Protein AF-A0A969F0A2-F1 (afdb_monomer_lite)

Foldseek 3Di:
DDDDDDDDDDDDDDDDDDDDDDDDDDDDDDDDDDDDDDDDDDDDDDDDDDDDDDDDPDPPPPPPDQDDAQFDLFDPLLVLLLVLLQVCCVPPNAFQEEEEEALQQQAVDQFVVVQVVCVVVVNNPGGYAYSYYHLAALLNVLCCQVQQDDPRNDHNYYRYRYDLLSQFPQDDRPSVVSSCPTPNVVCSVVVDYGHDRVVPPPVCHVVVVVVCPDVSVSSRHDHDPDDDDPVVVCVVVVDDDCVPVCSPPRGDNDDDRVVSVVVVVVVSVVVVVVVVD

Structure (mmCIF, N/CA/C/O backbone):
data_AF-A0A969F0A2-F1
#
_entry.id   AF-A0A969F0A2-F1
#
loop_
_atom_site.group_PDB
_atom_site.id
_atom_site.type_symbol
_atom_site.label_atom_id
_atom_site.label_alt_id
_atom_site.label_comp_id
_atom_site.label_asym_id
_atom_site.label_entity_id
_atom_site.label_seq_id
_atom_site.pdbx_PDB_ins_code
_atom_site.Cartn_x
_atom_site.Cartn_y
_atom_site.Cartn_z
_atom_site.occupancy
_atom_site.B_iso_or_equiv
_atom_site.auth_seq_id
_atom_site.auth_comp_id
_atom_site.auth_asym_id
_atom_site.auth_atom_id
_atom_site.pdbx_PDB_model_num
ATOM 1 N N . MET A 1 1 ? 24.773 -21.563 38.465 1.00 37.06 1 MET A N 1
ATOM 2 C CA . MET A 1 1 ? 25.937 -21.921 37.617 1.00 37.06 1 MET A CA 1
ATOM 3 C C . MET A 1 1 ? 25.854 -21.135 36.312 1.00 37.06 1 MET A C 1
ATOM 5 O O . MET A 1 1 ? 24.759 -21.082 35.783 1.00 37.06 1 MET A O 1
ATOM 9 N N . LYS A 1 2 ? 26.980 -20.575 35.826 1.00 38.56 2 LYS A N 1
ATOM 10 C CA . LYS A 1 2 ? 27.247 -20.068 34.450 1.00 38.56 2 LYS A CA 1
ATOM 11 C C . LYS A 1 2 ? 26.159 -19.150 33.836 1.00 38.56 2 LYS A C 1
ATOM 13 O O . LYS A 1 2 ? 25.167 -19.636 33.323 1.00 38.56 2 LYS A O 1
ATOM 18 N N . ASN A 1 3 ? 26.247 -17.820 33.926 1.00 36.25 3 ASN A N 1
ATOM 19 C CA . ASN A 1 3 ? 27.177 -16.909 33.221 1.00 36.25 3 ASN A CA 1
ATOM 20 C C . ASN A 1 3 ? 27.334 -17.165 31.712 1.00 36.25 3 ASN A C 1
ATOM 22 O O . ASN A 1 3 ? 28.161 -17.981 31.314 1.00 36.25 3 ASN A O 1
ATOM 26 N N . TRP A 1 4 ? 26.647 -16.348 30.907 1.00 30.05 4 TRP A N 1
ATOM 27 C CA . TRP A 1 4 ? 27.085 -15.855 29.594 1.00 30.05 4 TRP A CA 1
ATOM 28 C C . TRP A 1 4 ? 26.230 -14.619 29.243 1.00 30.05 4 TRP A C 1
ATOM 30 O O . TRP A 1 4 ? 25.015 -14.739 29.211 1.00 30.05 4 TRP A O 1
ATOM 40 N N . MET A 1 5 ? 26.687 -13.410 28.928 1.00 33.72 5 MET A N 1
ATOM 41 C CA . MET A 1 5 ? 27.889 -12.603 29.179 1.00 33.72 5 MET A CA 1
ATOM 42 C C . MET A 1 5 ? 27.824 -11.469 28.142 1.00 33.72 5 MET A C 1
ATOM 44 O O . MET A 1 5 ? 27.829 -11.720 26.939 1.00 33.72 5 MET A O 1
ATOM 48 N N . ASN A 1 6 ? 27.752 -10.226 28.624 1.00 39.06 6 ASN A N 1
ATOM 49 C CA . ASN A 1 6 ? 27.813 -8.999 27.825 1.00 39.06 6 ASN A CA 1
ATOM 50 C C . ASN A 1 6 ? 28.828 -9.058 26.671 1.00 39.06 6 ASN A C 1
ATOM 52 O O . ASN A 1 6 ? 29.994 -9.390 26.890 1.00 39.06 6 ASN A O 1
ATOM 56 N N . ARG A 1 7 ? 28.449 -8.520 25.505 1.00 35.25 7 ARG A N 1
ATOM 57 C CA . ARG A 1 7 ? 29.402 -7.867 24.597 1.00 35.25 7 ARG A CA 1
ATOM 58 C C . ARG A 1 7 ? 28.870 -6.510 24.139 1.00 35.25 7 ARG A C 1
ATOM 60 O O . ARG A 1 7 ? 28.095 -6.413 23.199 1.00 35.25 7 ARG A O 1
ATOM 67 N N . ARG A 1 8 ? 29.330 -5.451 24.813 1.00 38.53 8 ARG A N 1
ATOM 68 C CA . ARG A 1 8 ? 29.322 -4.087 24.269 1.00 38.53 8 ARG A CA 1
ATOM 69 C C . ARG A 1 8 ? 30.564 -3.930 23.393 1.00 38.53 8 ARG A C 1
ATOM 71 O O . ARG A 1 8 ? 31.669 -4.030 23.922 1.00 38.53 8 ARG A O 1
ATOM 78 N N . SER A 1 9 ? 30.410 -3.630 22.108 1.00 38.22 9 SER A N 1
ATOM 79 C CA . SER A 1 9 ? 31.502 -3.133 21.266 1.00 38.22 9 SER A CA 1
ATOM 80 C C . SER A 1 9 ? 31.334 -1.631 21.050 1.00 38.22 9 SER A C 1
ATOM 82 O O . SER A 1 9 ? 30.437 -1.175 20.348 1.00 38.22 9 SER A O 1
ATOM 84 N N . ARG A 1 10 ? 32.226 -0.844 21.660 1.00 38.41 10 ARG A N 1
ATOM 85 C CA . ARG A 1 10 ? 32.475 0.531 21.218 1.00 38.41 10 ARG A CA 1
ATOM 86 C C . ARG A 1 10 ? 33.230 0.467 19.892 1.00 38.41 10 ARG A C 1
ATOM 88 O O . ARG A 1 10 ? 34.312 -0.111 19.870 1.00 38.41 10 ARG A O 1
ATOM 95 N N . LEU A 1 11 ? 32.743 1.149 18.864 1.00 36.62 11 LEU A N 1
ATOM 96 C CA . LEU A 1 11 ? 33.589 1.697 17.806 1.00 36.62 11 LEU A CA 1
ATOM 97 C C . LEU A 1 11 ? 33.110 3.117 17.510 1.00 36.62 11 LEU A C 1
ATOM 99 O O . LEU A 1 11 ? 31.967 3.325 17.114 1.00 36.62 11 LEU A O 1
ATOM 103 N N . GLY A 1 12 ? 33.982 4.089 17.766 1.00 29.88 12 GLY A N 1
ATOM 104 C CA . GLY A 1 12 ? 33.841 5.432 17.217 1.00 29.88 12 GLY A CA 1
ATOM 105 C C . GLY A 1 12 ? 34.478 5.479 15.830 1.00 29.88 12 GLY A C 1
ATOM 106 O O . GLY A 1 12 ? 35.403 4.719 15.549 1.00 29.88 12 GLY A O 1
ATOM 107 N N . GLY A 1 13 ? 33.994 6.376 14.979 1.00 29.05 13 GLY A N 1
ATOM 108 C CA . GLY A 1 13 ? 34.504 6.547 13.624 1.00 29.05 13 GLY A CA 1
ATOM 109 C C . GLY A 1 13 ? 33.844 7.739 12.952 1.00 29.05 13 GLY A C 1
ATOM 110 O O . GLY A 1 13 ? 32.833 7.588 12.275 1.00 29.05 13 GLY A O 1
ATOM 111 N N . SER A 1 14 ? 34.401 8.931 13.163 1.00 33.09 14 SER A N 1
ATOM 112 C CA . SER A 1 14 ? 34.016 10.116 12.396 1.00 33.09 14 SER A CA 1
ATOM 113 C C . SER A 1 14 ? 34.443 9.934 10.941 1.00 33.09 14 SER A C 1
ATOM 115 O O . SER A 1 14 ? 35.618 9.685 10.682 1.00 33.09 14 SER A O 1
ATOM 117 N N . ILE A 1 15 ? 33.520 10.113 9.997 1.00 30.17 15 ILE A N 1
ATOM 118 C CA . ILE A 1 15 ? 33.842 10.215 8.571 1.00 30.17 15 ILE A CA 1
ATOM 119 C C . ILE A 1 15 ? 33.302 11.548 8.057 1.00 30.17 15 ILE A C 1
ATOM 121 O O . ILE A 1 15 ? 32.125 11.693 7.736 1.00 30.17 15 ILE A O 1
ATOM 125 N N . THR A 1 16 ? 34.200 12.528 7.990 1.00 28.78 16 THR A N 1
ATOM 126 C CA . THR A 1 16 ? 34.017 13.741 7.193 1.00 28.78 16 THR A CA 1
ATOM 127 C C . THR A 1 16 ? 34.463 13.425 5.772 1.00 28.78 16 THR A C 1
ATOM 129 O O . THR A 1 16 ? 35.632 13.106 5.566 1.00 28.78 16 THR A O 1
ATOM 132 N N . ILE A 1 17 ? 33.573 13.551 4.788 1.00 31.23 17 ILE A N 1
ATOM 133 C CA . ILE A 1 17 ? 33.959 13.581 3.372 1.00 31.23 17 ILE A CA 1
ATOM 134 C C . ILE A 1 17 ? 33.573 14.947 2.821 1.00 31.23 17 ILE A C 1
ATOM 136 O O . ILE A 1 17 ? 32.405 15.232 2.572 1.00 31.23 17 ILE A O 1
ATOM 140 N N . ALA A 1 18 ? 34.585 15.789 2.637 1.00 28.97 18 ALA A N 1
ATOM 141 C CA . ALA A 1 18 ? 34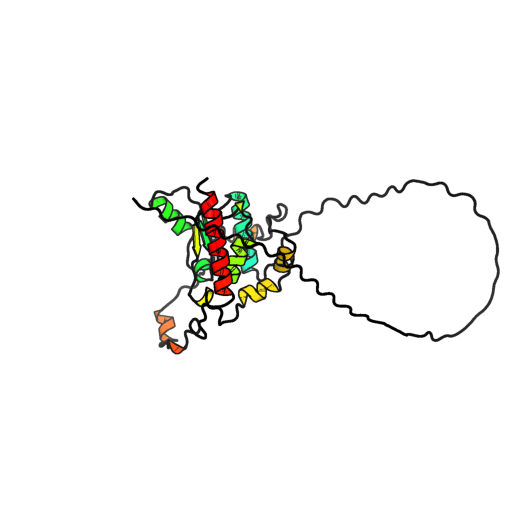.489 16.953 1.777 1.00 28.97 18 ALA A CA 1
ATOM 142 C C . ALA A 1 18 ? 34.933 16.539 0.370 1.00 28.97 18 ALA A C 1
ATOM 144 O O . ALA A 1 18 ? 36.072 16.112 0.189 1.00 28.97 18 ALA A O 1
ATOM 145 N N . LEU A 1 19 ? 34.062 16.705 -0.626 1.00 31.81 19 LEU A N 1
ATOM 146 C CA . LEU A 1 19 ? 34.476 16.816 -2.023 1.00 31.81 19 LEU A CA 1
ATOM 147 C C . LEU A 1 19 ? 34.053 18.194 -2.525 1.00 31.81 19 LEU A C 1
ATOM 149 O O . LEU A 1 19 ? 32.869 18.467 -2.706 1.00 31.81 19 LEU A O 1
ATOM 153 N N . GLY A 1 20 ? 35.035 19.064 -2.743 1.00 27.84 20 GLY A N 1
ATOM 154 C CA . GLY A 1 20 ? 34.832 20.262 -3.543 1.00 27.84 20 GLY A CA 1
ATOM 155 C C . GLY A 1 20 ? 34.898 19.901 -5.024 1.00 27.84 20 GLY A C 1
ATOM 156 O O . GLY A 1 20 ? 35.803 19.181 -5.442 1.00 27.84 20 GLY A O 1
ATOM 157 N N . MET A 1 21 ? 33.982 20.441 -5.823 1.00 31.86 21 MET A N 1
ATOM 158 C CA . MET A 1 21 ? 34.148 20.516 -7.272 1.00 31.86 21 MET A CA 1
ATOM 159 C C . MET A 1 21 ? 33.969 21.962 -7.717 1.00 31.86 21 MET A C 1
ATOM 161 O O . MET A 1 21 ? 32.884 22.532 -7.640 1.00 31.86 21 MET A O 1
ATOM 165 N N . SER A 1 22 ? 35.081 22.547 -8.153 1.00 29.62 22 SER A N 1
ATOM 166 C CA . SER A 1 22 ? 35.112 23.810 -8.877 1.00 29.62 22 SER A CA 1
ATOM 167 C C . SER A 1 22 ? 34.730 23.552 -10.330 1.00 29.62 22 SER A C 1
ATOM 169 O O . SER A 1 22 ? 35.336 22.700 -10.979 1.00 29.62 22 SER A O 1
ATOM 171 N N . LEU A 1 23 ? 33.771 24.315 -10.849 1.00 34.91 23 LEU A N 1
ATOM 172 C CA . LEU A 1 23 ? 33.574 24.499 -12.282 1.00 34.91 23 LEU A CA 1
ATOM 173 C C . LEU A 1 23 ? 33.431 25.996 -12.545 1.00 34.91 23 LEU A C 1
ATOM 175 O O . LEU A 1 23 ? 32.414 26.607 -12.221 1.00 34.91 23 LEU A O 1
ATOM 179 N N . GLY A 1 24 ? 34.480 26.587 -13.111 1.00 29.80 24 GLY A N 1
ATOM 180 C CA . GLY A 1 24 ? 34.413 27.928 -13.673 1.00 29.80 24 GLY A CA 1
ATOM 181 C C . GLY A 1 24 ? 33.748 27.896 -15.048 1.00 29.80 24 GLY A C 1
ATOM 182 O O . GLY A 1 24 ? 33.994 26.985 -15.836 1.00 29.80 24 GLY A O 1
ATOM 183 N N . ALA A 1 25 ? 32.948 28.915 -15.345 1.00 31.58 25 ALA A N 1
ATOM 184 C CA . ALA A 1 25 ? 32.437 29.180 -16.683 1.00 31.58 25 ALA A CA 1
ATOM 185 C C . ALA A 1 25 ? 32.570 30.680 -16.972 1.00 31.58 25 ALA A C 1
ATOM 187 O O . ALA A 1 25 ? 31.767 31.495 -16.520 1.00 31.58 25 ALA A O 1
ATOM 188 N N . THR A 1 26 ? 33.616 31.050 -17.707 1.00 30.56 26 THR A N 1
ATOM 189 C CA . THR A 1 26 ? 33.732 32.363 -18.343 1.00 30.56 26 THR A CA 1
ATOM 190 C C . THR A 1 26 ? 32.819 32.411 -19.565 1.00 30.56 26 THR A C 1
ATOM 192 O O . THR A 1 26 ? 32.907 31.551 -20.437 1.00 30.56 26 THR A O 1
ATOM 195 N N . ALA A 1 27 ? 31.988 33.447 -19.664 1.00 32.34 27 ALA A N 1
ATOM 196 C CA . ALA A 1 27 ? 31.265 33.787 -20.885 1.00 32.34 27 ALA A CA 1
ATOM 197 C C . ALA A 1 27 ? 31.705 35.181 -21.347 1.00 32.34 27 ALA A C 1
ATOM 199 O O . ALA A 1 27 ? 31.611 36.152 -20.598 1.00 32.34 27 ALA A O 1
ATOM 200 N N . ILE A 1 28 ? 32.218 35.260 -22.575 1.00 28.77 28 ILE A N 1
ATOM 201 C CA . ILE A 1 28 ? 32.676 36.489 -23.230 1.00 28.77 28 ILE A CA 1
ATOM 202 C C . ILE A 1 28 ? 31.810 36.709 -24.474 1.00 28.77 28 ILE A C 1
ATOM 204 O O . ILE A 1 28 ? 31.674 35.793 -25.278 1.00 28.77 28 ILE A O 1
ATOM 208 N N . GLY A 1 29 ? 31.351 37.947 -24.678 1.00 27.52 29 GLY A N 1
ATOM 209 C CA . GLY A 1 29 ? 31.237 38.525 -26.023 1.00 27.52 29 GLY A CA 1
ATOM 210 C C . GLY A 1 29 ? 29.873 38.495 -26.725 1.00 27.52 29 GLY A C 1
ATOM 211 O O . GLY A 1 29 ? 29.465 37.477 -27.268 1.00 27.52 29 GLY A O 1
ATOM 212 N N . ALA A 1 30 ? 29.271 39.683 -26.825 1.00 30.47 30 ALA A N 1
ATOM 213 C CA . ALA A 1 30 ? 28.507 40.204 -27.970 1.00 30.47 30 ALA A CA 1
ATOM 214 C C . ALA A 1 30 ? 28.328 41.719 -27.708 1.00 30.47 30 ALA A C 1
ATOM 216 O O . ALA A 1 30 ? 27.475 42.099 -26.917 1.00 30.47 30 ALA A O 1
ATOM 217 N N . GLN A 1 31 ? 29.313 42.576 -28.000 1.00 30.11 31 GLN A N 1
ATOM 218 C CA . GLN A 1 31 ? 29.567 43.236 -29.295 1.00 30.11 31 GLN A CA 1
ATOM 219 C C . GLN A 1 31 ? 28.358 43.988 -29.876 1.00 30.11 31 GLN A C 1
ATOM 221 O O . GLN A 1 31 ? 27.457 43.394 -30.463 1.00 30.11 31 GLN A O 1
ATOM 226 N N . ASP A 1 32 ? 28.415 45.314 -29.729 1.00 30.03 32 ASP A N 1
ATOM 227 C CA . ASP A 1 32 ? 27.545 46.307 -30.359 1.00 30.03 32 ASP A CA 1
ATOM 228 C C . ASP A 1 32 ? 27.725 46.388 -31.881 1.00 30.03 32 ASP A C 1
ATOM 230 O O . ASP A 1 32 ? 28.823 46.189 -32.405 1.00 30.03 32 ASP A O 1
ATOM 234 N N . VAL A 1 33 ? 26.673 46.840 -32.572 1.00 33.12 33 VAL A N 1
ATOM 235 C CA . VAL A 1 33 ? 26.766 47.419 -33.920 1.00 33.12 33 VAL A CA 1
ATOM 236 C C . VAL A 1 33 ? 25.894 48.683 -33.976 1.00 33.12 33 VAL A C 1
ATOM 238 O O . VAL A 1 33 ? 24.678 48.614 -33.813 1.00 33.12 33 VAL A O 1
ATOM 241 N N . ALA A 1 34 ? 26.521 49.846 -34.181 1.00 27.80 34 ALA A N 1
ATOM 242 C CA . ALA A 1 34 ? 25.857 51.137 -34.438 1.00 27.80 34 ALA A CA 1
ATOM 243 C C . ALA A 1 34 ? 25.320 51.190 -35.899 1.00 27.80 34 ALA A C 1
ATOM 245 O O . ALA A 1 34 ? 25.625 50.301 -36.685 1.00 27.80 34 ALA A O 1
ATOM 246 N N . ALA A 1 35 ? 24.546 52.161 -36.404 1.00 31.38 35 ALA A N 1
ATOM 247 C CA . ALA A 1 35 ? 24.464 53.614 -36.181 1.00 31.38 35 ALA A CA 1
ATOM 248 C C . ALA A 1 35 ? 23.247 54.172 -37.005 1.00 31.38 35 ALA A C 1
ATOM 250 O O . ALA A 1 35 ? 22.474 53.357 -37.506 1.00 31.38 35 ALA A O 1
ATOM 251 N N . PRO A 1 36 ? 23.123 55.477 -37.358 1.00 42.34 36 PRO A N 1
ATOM 252 C CA . PRO A 1 36 ? 23.262 56.719 -36.576 1.00 42.34 36 PRO A CA 1
ATOM 253 C C . PRO A 1 36 ? 22.087 57.733 -36.748 1.00 42.34 36 PRO A C 1
ATOM 255 O O . PRO A 1 36 ? 21.438 57.782 -37.785 1.00 42.34 36 PRO A O 1
ATOM 258 N N . GLY A 1 37 ? 21.986 58.693 -35.814 1.00 27.36 37 GLY A N 1
ATOM 259 C CA . GLY A 1 37 ? 21.831 60.126 -36.152 1.00 27.36 37 GLY A CA 1
ATOM 260 C C . GLY A 1 37 ? 20.435 60.782 -36.183 1.00 27.36 37 GLY A C 1
ATOM 261 O O . GLY A 1 37 ? 19.609 60.462 -37.027 1.00 27.36 37 GLY A O 1
ATOM 262 N N . ILE A 1 38 ? 20.247 61.812 -35.341 1.00 29.45 38 ILE A N 1
ATOM 263 C CA . ILE A 1 38 ? 19.957 63.228 -35.697 1.00 29.45 38 ILE A CA 1
ATOM 264 C C . ILE A 1 38 ? 20.061 64.091 -34.410 1.00 29.45 38 ILE A C 1
ATOM 266 O O . ILE A 1 38 ? 19.972 63.565 -33.303 1.00 29.45 38 ILE A O 1
ATOM 270 N N . VAL A 1 39 ? 20.358 65.389 -34.556 1.00 30.44 39 VAL A N 1
ATOM 271 C CA . VAL A 1 39 ? 20.767 66.342 -33.494 1.00 30.44 39 VAL A CA 1
ATOM 272 C C . VAL A 1 39 ? 19.664 67.388 -33.212 1.00 30.44 39 VAL A C 1
ATOM 274 O O . VAL A 1 39 ? 18.823 67.588 -34.083 1.00 30.44 39 VAL A O 1
ATOM 277 N N . THR A 1 40 ? 19.797 68.100 -32.071 1.00 28.16 40 THR A N 1
ATOM 278 C CA . THR A 1 40 ? 19.102 69.331 -31.575 1.00 28.16 40 THR A CA 1
ATOM 279 C C . THR A 1 40 ? 17.775 69.114 -30.791 1.00 28.16 40 THR A C 1
ATOM 281 O O . THR A 1 40 ? 17.017 68.207 -31.114 1.00 28.16 40 THR A O 1
ATOM 284 N N . ASP A 1 41 ? 17.430 69.848 -29.708 1.00 28.59 41 ASP A N 1
ATOM 285 C CA . ASP A 1 41 ? 18.217 70.798 -28.881 1.00 28.59 41 ASP A CA 1
ATOM 286 C C . ASP A 1 41 ? 17.692 71.033 -27.428 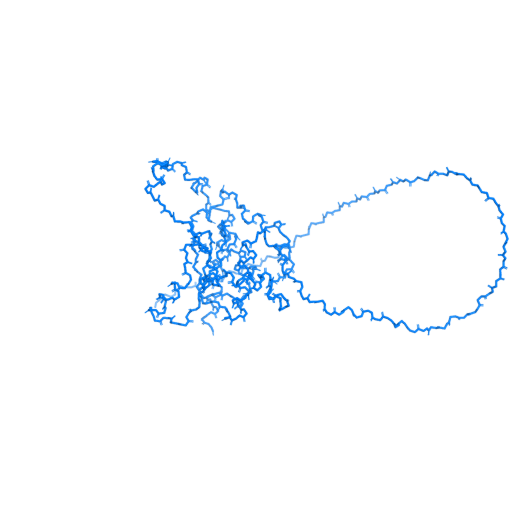1.00 28.59 41 ASP A C 1
ATOM 288 O O . ASP A 1 41 ? 16.637 70.538 -27.045 1.00 28.59 41 ASP A O 1
ATOM 292 N N . SER A 1 42 ? 18.454 71.826 -26.653 1.00 29.58 42 SER A N 1
ATOM 293 C CA . SER A 1 42 ? 18.093 72.743 -25.542 1.00 29.58 42 SER A CA 1
ATOM 294 C C . SER A 1 42 ? 16.769 72.599 -24.758 1.00 29.58 42 SER A C 1
ATOM 296 O O . SER A 1 42 ? 15.700 72.904 -25.277 1.00 29.58 42 SER A O 1
ATOM 298 N N . ALA A 1 43 ? 16.876 72.423 -23.428 1.00 31.69 43 ALA A N 1
ATOM 299 C CA . ALA A 1 43 ? 16.391 73.402 -22.426 1.00 31.69 43 ALA A CA 1
ATOM 300 C C . ALA A 1 43 ? 16.800 73.012 -20.986 1.00 31.69 43 ALA A C 1
ATOM 302 O O . ALA A 1 43 ? 16.779 71.840 -20.612 1.00 31.69 43 ALA A O 1
ATOM 303 N N . THR A 1 44 ? 17.138 74.004 -20.157 1.00 28.61 44 THR A N 1
ATOM 304 C CA . THR A 1 44 ? 17.711 73.818 -18.809 1.00 28.61 44 THR A CA 1
ATOM 305 C C . THR A 1 44 ? 16.767 74.305 -17.702 1.00 28.61 44 THR A C 1
ATOM 307 O O . THR A 1 44 ? 16.090 75.311 -17.872 1.00 28.61 44 THR A O 1
ATOM 310 N N . LEU A 1 45 ? 16.878 73.684 -16.518 1.00 27.55 45 LEU A N 1
ATOM 311 C CA . LEU A 1 45 ? 16.607 74.263 -15.186 1.00 27.55 45 LEU A CA 1
ATOM 312 C C . LEU A 1 45 ? 15.139 74.556 -14.772 1.00 27.55 45 LEU A C 1
ATOM 314 O O . LEU A 1 45 ? 14.599 75.601 -15.103 1.00 27.55 45 LEU A O 1
ATOM 318 N N . ILE A 1 46 ? 14.597 73.749 -13.844 1.00 29.70 46 ILE A N 1
ATOM 319 C CA . ILE A 1 46 ? 14.041 74.244 -12.561 1.00 29.70 46 ILE A CA 1
ATOM 320 C C . ILE A 1 46 ? 14.511 73.297 -11.439 1.00 29.70 46 ILE A C 1
ATOM 322 O O . ILE A 1 46 ? 14.701 72.099 -11.649 1.00 29.70 46 ILE A O 1
ATOM 326 N N . GLN A 1 47 ? 14.784 73.865 -10.265 1.00 30.66 47 GLN A N 1
ATOM 327 C CA . GLN A 1 47 ? 15.420 73.218 -9.115 1.00 30.66 47 GLN A CA 1
ATOM 328 C C . GLN A 1 47 ? 14.443 72.370 -8.279 1.00 30.66 47 GLN A C 1
ATOM 330 O O . GLN A 1 47 ? 13.254 72.668 -8.190 1.00 30.66 47 GLN A O 1
ATOM 335 N N . GLN A 1 48 ? 14.977 71.355 -7.591 1.00 38.22 48 GLN A N 1
ATOM 336 C CA . GLN A 1 48 ? 14.305 70.718 -6.451 1.00 38.22 48 GLN A CA 1
ATOM 337 C C . GLN A 1 48 ? 14.134 71.725 -5.301 1.00 38.22 48 GLN A C 1
ATOM 339 O O . GLN A 1 48 ? 14.964 72.625 -5.146 1.00 38.22 48 GLN A O 1
ATOM 344 N N . PRO A 1 49 ? 13.157 71.501 -4.408 1.00 38.41 49 PRO A N 1
ATOM 345 C CA . PRO A 1 49 ? 13.593 71.231 -3.037 1.00 38.41 49 PRO A CA 1
ATOM 346 C C . PRO A 1 49 ? 12.878 70.068 -2.327 1.00 38.41 49 PRO A C 1
ATOM 348 O O . PRO A 1 49 ? 11.668 69.902 -2.407 1.00 38.41 49 PRO A O 1
ATOM 351 N N . VAL A 1 50 ? 13.679 69.391 -1.498 1.00 28.86 50 VAL A N 1
ATOM 352 C CA . VAL A 1 50 ? 13.333 68.759 -0.210 1.00 28.86 50 VAL A CA 1
ATOM 353 C C . VAL A 1 50 ? 12.369 67.561 -0.217 1.00 28.86 50 VAL A C 1
ATOM 355 O O . VAL A 1 50 ? 11.151 67.651 -0.328 1.00 28.86 50 VAL A O 1
ATOM 358 N N . ASN A 1 51 ? 12.984 66.416 0.074 1.00 40.69 51 ASN A N 1
ATOM 359 C CA . ASN A 1 51 ? 12.372 65.155 0.467 1.00 40.69 51 ASN A CA 1
ATOM 360 C C . ASN A 1 51 ? 11.577 65.291 1.786 1.00 40.69 51 ASN A C 1
ATOM 362 O O . ASN A 1 51 ? 12.150 65.674 2.807 1.00 40.69 51 ASN A O 1
ATOM 366 N N . VAL A 1 52 ? 10.294 64.912 1.786 1.00 35.91 52 VAL A N 1
ATOM 367 C CA . VAL A 1 52 ? 9.497 64.707 3.009 1.00 35.91 52 VAL A CA 1
ATOM 368 C C . VAL A 1 52 ? 9.011 63.262 3.031 1.00 35.91 52 VAL A C 1
ATOM 370 O O . VAL A 1 52 ? 8.092 62.882 2.308 1.00 35.91 52 VAL A O 1
ATOM 373 N N . SER A 1 53 ? 9.646 62.451 3.872 1.00 44.25 53 SER A N 1
ATOM 374 C CA . SER A 1 53 ? 9.367 61.024 4.014 1.00 44.25 53 SER A CA 1
ATOM 375 C C . SER A 1 53 ? 7.923 60.768 4.462 1.00 44.25 53 SER A C 1
ATOM 377 O O . SER A 1 53 ? 7.562 61.089 5.594 1.00 44.25 53 SER A O 1
ATOM 379 N N . GLN A 1 54 ? 7.116 60.115 3.623 1.00 36.22 54 GLN A N 1
ATOM 380 C CA . GLN A 1 54 ? 5.857 59.490 4.045 1.00 36.22 54 GLN A CA 1
ATOM 381 C C . GLN A 1 54 ? 6.019 57.961 4.089 1.00 36.22 54 GLN A C 1
ATOM 383 O O . GLN A 1 54 ? 6.638 57.385 3.191 1.00 36.22 54 GLN A O 1
ATOM 388 N N . PRO A 1 55 ? 5.520 57.281 5.139 1.00 38.09 55 PRO A N 1
ATOM 389 C CA . PRO A 1 55 ? 5.813 55.871 5.368 1.00 38.09 55 PRO A CA 1
ATOM 390 C C . PRO A 1 55 ? 5.091 54.962 4.369 1.00 38.09 55 PRO A C 1
ATOM 392 O O . PRO A 1 55 ? 3.905 55.138 4.089 1.00 38.09 55 PRO A O 1
ATOM 395 N N . GLN A 1 56 ? 5.793 53.926 3.904 1.00 41.00 56 GLN A N 1
ATOM 396 C CA . GLN A 1 56 ? 5.244 52.867 3.054 1.00 41.00 56 GLN A CA 1
ATOM 397 C C . GLN A 1 56 ? 4.016 52.211 3.710 1.00 41.00 56 GLN A C 1
ATOM 399 O O . GLN A 1 56 ? 4.137 51.371 4.602 1.00 41.00 56 GLN A O 1
ATOM 404 N N . ARG A 1 57 ? 2.817 52.562 3.232 1.00 48.31 57 ARG A N 1
ATOM 405 C CA . ARG A 1 57 ? 1.552 51.897 3.573 1.00 48.31 57 ARG A CA 1
ATOM 406 C C . ARG A 1 57 ? 0.910 51.270 2.340 1.00 48.31 57 ARG A C 1
ATOM 408 O O . ARG A 1 57 ? -0.081 51.757 1.815 1.00 48.31 57 ARG A O 1
ATOM 415 N N . ALA A 1 58 ? 1.458 50.127 1.952 1.00 41.91 58 ALA A N 1
ATOM 416 C CA . ALA A 1 58 ? 0.725 49.081 1.248 1.00 41.91 58 ALA A CA 1
ATOM 417 C C . ALA A 1 58 ? 1.342 47.728 1.623 1.00 41.91 58 ALA A C 1
ATOM 419 O O . ALA A 1 58 ? 2.028 47.089 0.828 1.00 41.91 58 ALA A O 1
ATOM 420 N N . SER A 1 59 ? 1.126 47.304 2.873 1.00 44.47 59 SER A N 1
ATOM 421 C CA . SER A 1 59 ? 1.342 45.904 3.232 1.00 44.47 59 SER A CA 1
ATOM 422 C C . SER A 1 59 ? 0.313 45.079 2.467 1.00 44.47 59 SER A C 1
ATOM 424 O O . SER A 1 59 ? -0.851 45.004 2.866 1.00 44.47 59 SER A O 1
ATOM 426 N N . LEU A 1 60 ? 0.733 44.482 1.351 1.00 46.94 60 LEU A N 1
ATOM 427 C CA . LEU A 1 60 ? 0.002 43.388 0.728 1.00 46.94 60 LEU A CA 1
ATOM 428 C C . LEU A 1 60 ? 0.147 42.168 1.640 1.00 46.94 60 LEU A C 1
ATOM 430 O O . LEU A 1 60 ? 0.950 41.268 1.395 1.00 46.94 60 LEU A O 1
ATOM 434 N N . LEU A 1 61 ? -0.644 42.165 2.716 1.00 41.78 61 LEU A N 1
ATOM 435 C CA . LEU A 1 61 ? -0.979 40.972 3.478 1.00 41.78 61 LEU A CA 1
ATOM 436 C C . LEU A 1 61 ? -1.614 39.985 2.502 1.00 41.78 61 LEU A C 1
ATOM 438 O O . LEU A 1 61 ? -2.819 40.017 2.259 1.00 41.78 61 LEU A O 1
ATOM 442 N N . LYS A 1 62 ? -0.774 39.130 1.913 1.00 44.88 62 LYS A N 1
ATOM 443 C CA . LYS A 1 62 ? -1.204 37.990 1.114 1.00 44.88 62 LYS A CA 1
ATOM 444 C C . LYS A 1 62 ? -2.075 37.139 2.029 1.00 44.88 62 LYS A C 1
ATOM 446 O O . LYS A 1 62 ? -1.551 36.474 2.923 1.00 44.88 62 LYS A O 1
ATOM 451 N N . SER A 1 63 ? -3.394 37.224 1.845 1.00 44.38 63 SER A N 1
ATOM 452 C CA . SER A 1 63 ? -4.367 36.423 2.586 1.00 44.38 63 SER A CA 1
ATOM 453 C C . SER A 1 63 ? -3.898 34.969 2.567 1.00 44.38 63 SER A C 1
ATOM 455 O O . SER A 1 63 ? -3.467 34.529 1.489 1.00 44.38 63 SER A O 1
ATOM 457 N N . PRO A 1 64 ? -3.935 34.240 3.704 1.00 50.53 64 PRO A N 1
ATOM 458 C CA . PRO A 1 64 ? -3.471 32.861 3.755 1.00 50.53 64 PRO A CA 1
ATOM 459 C C . PRO A 1 64 ? -4.104 32.091 2.604 1.00 50.53 64 PRO A C 1
ATOM 461 O O . PRO A 1 64 ? -5.325 31.948 2.549 1.00 50.53 64 PRO A O 1
ATOM 464 N N . GLN A 1 65 ? -3.283 31.690 1.631 1.00 49.19 65 GLN A N 1
ATOM 465 C CA . GLN A 1 65 ? -3.788 30.879 0.535 1.00 49.19 65 GLN A CA 1
ATOM 466 C C . GLN A 1 65 ? -4.275 29.569 1.158 1.00 49.19 65 GLN A C 1
ATOM 468 O O . GLN A 1 65 ? -3.593 29.060 2.061 1.00 49.19 65 GLN A O 1
ATOM 473 N N . PRO A 1 66 ? -5.440 29.042 0.744 1.00 56.91 66 PRO A N 1
ATOM 474 C CA . PRO A 1 66 ? -5.847 27.719 1.184 1.00 56.91 66 PRO A CA 1
ATOM 475 C C . PRO A 1 66 ? -4.708 26.735 0.872 1.00 56.91 66 PRO A C 1
ATOM 477 O O . PRO A 1 66 ? -4.008 26.916 -0.128 1.00 56.91 66 PRO A O 1
ATOM 480 N N . PRO A 1 67 ? -4.456 25.741 1.740 1.00 64.31 67 PRO A N 1
ATOM 481 C CA . PRO A 1 67 ? -3.370 24.803 1.515 1.00 64.31 67 PRO A CA 1
ATOM 482 C C . PRO A 1 67 ? -3.579 24.096 0.172 1.00 64.31 67 PRO A C 1
ATOM 484 O O . PRO A 1 67 ? -4.622 23.484 -0.052 1.00 64.31 67 PRO A O 1
ATOM 487 N N . GLU A 1 68 ? -2.589 24.222 -0.711 1.00 70.12 68 GLU A N 1
ATOM 488 C CA . GLU A 1 68 ? -2.594 23.589 -2.030 1.00 70.12 68 GLU A CA 1
ATOM 489 C C . GLU A 1 68 ? -2.733 22.062 -1.892 1.00 70.12 68 GLU A C 1
ATOM 491 O O . GLU A 1 68 ? -2.120 21.477 -0.986 1.00 70.12 68 GLU A O 1
ATOM 496 N N . PRO A 1 69 ? -3.497 21.396 -2.778 1.00 79.69 69 PRO A N 1
ATOM 497 C CA . PRO A 1 69 ? -3.593 19.943 -2.793 1.00 79.69 69 PRO A CA 1
ATOM 498 C C . PRO A 1 69 ? -2.217 19.292 -2.975 1.00 79.69 69 PRO A C 1
ATOM 500 O O . PRO A 1 69 ? -1.313 19.844 -3.610 1.00 79.69 69 PRO A O 1
ATOM 503 N N . PHE A 1 70 ? -2.045 18.089 -2.422 1.00 87.81 70 PHE A N 1
ATOM 504 C CA . PHE A 1 70 ? -0.787 17.367 -2.585 1.00 87.81 70 PHE A CA 1
ATOM 505 C C . PHE A 1 70 ? -0.600 16.966 -4.065 1.00 87.81 70 PHE A C 1
ATOM 507 O O . PHE A 1 70 ? -1.525 16.385 -4.637 1.00 87.81 70 PHE A O 1
ATOM 514 N N . PRO A 1 71 ? 0.551 17.255 -4.709 1.00 92.38 71 PRO A N 1
ATOM 515 C CA . PRO A 1 71 ? 0.736 16.943 -6.125 1.00 92.38 71 PRO A CA 1
ATOM 516 C C . PRO A 1 71 ? 0.690 15.435 -6.403 1.00 92.38 71 PRO A C 1
ATOM 518 O O . PRO A 1 71 ? 1.131 14.640 -5.572 1.00 92.38 71 PRO A O 1
ATOM 521 N N . SER A 1 72 ? 0.214 15.056 -7.595 1.00 93.69 72 SER A N 1
ATOM 522 C CA . SER A 1 72 ? 0.066 13.651 -8.011 1.00 93.69 72 SER A CA 1
ATOM 523 C C . SER A 1 72 ? 1.339 12.831 -7.789 1.00 93.69 72 SER A C 1
ATOM 525 O O . SER A 1 72 ? 2.450 13.277 -8.107 1.00 93.69 72 SER A O 1
ATOM 527 N N . LEU A 1 73 ? 1.159 11.609 -7.285 1.00 93.81 73 LEU A N 1
ATOM 528 C CA . LEU A 1 73 ? 2.225 10.633 -7.089 1.00 93.81 73 LEU A CA 1
ATOM 529 C C . LEU A 1 73 ? 2.484 9.756 -8.313 1.00 93.81 73 LEU A C 1
ATOM 531 O O . LEU A 1 73 ? 3.515 9.102 -8.323 1.00 93.81 73 LEU A O 1
ATOM 535 N N . SER A 1 74 ? 1.602 9.714 -9.320 1.00 94.50 74 SER A N 1
ATOM 536 C CA . SER A 1 74 ? 1.909 9.281 -10.704 1.00 94.50 74 SER A CA 1
ATOM 537 C C . SER A 1 74 ? 0.646 9.033 -11.527 1.00 94.50 74 SER A C 1
ATOM 539 O O . SER A 1 74 ? 0.671 9.258 -12.737 1.00 94.50 74 SER A O 1
ATOM 541 N N . THR A 1 75 ? -0.394 8.448 -10.928 1.00 91.38 75 THR A N 1
ATOM 542 C CA . THR A 1 75 ? -1.600 8.009 -11.647 1.00 91.38 75 THR A CA 1
ATOM 543 C C . THR A 1 75 ? -2.850 8.293 -10.819 1.00 91.38 75 THR A C 1
ATOM 545 O O . THR A 1 75 ? -2.781 8.183 -9.591 1.00 91.38 75 THR A O 1
ATOM 548 N N . PRO A 1 76 ? -4.014 8.521 -11.461 1.00 91.19 76 PRO A N 1
ATOM 549 C CA . PRO A 1 76 ? -5.274 8.741 -10.752 1.00 91.19 76 PRO A CA 1
ATOM 550 C C . PRO A 1 76 ? -5.634 7.627 -9.761 1.00 91.19 76 PRO A C 1
ATOM 552 O O . PRO A 1 76 ? -6.253 7.898 -8.741 1.00 91.19 76 PRO A O 1
ATOM 555 N N . GLN A 1 77 ? -5.219 6.378 -10.011 1.00 92.88 77 GLN A N 1
ATOM 556 C CA . GLN A 1 77 ? -5.453 5.260 -9.090 1.00 92.88 77 GLN A CA 1
ATOM 557 C C . GLN A 1 77 ? -4.681 5.421 -7.773 1.00 92.88 77 GLN A C 1
ATOM 559 O O . GLN A 1 77 ? -5.239 5.158 -6.708 1.00 92.88 77 GLN A O 1
ATOM 564 N N . ILE A 1 78 ? -3.417 5.854 -7.839 1.00 94.44 78 ILE A N 1
ATOM 565 C CA . ILE A 1 78 ? -2.578 6.096 -6.655 1.00 94.44 78 ILE A CA 1
ATOM 566 C C . ILE A 1 78 ? -3.102 7.311 -5.889 1.00 94.44 78 ILE A C 1
ATOM 568 O O . ILE A 1 78 ? -3.236 7.252 -4.669 1.00 94.44 78 ILE A O 1
ATOM 572 N N . ASP A 1 79 ? -3.448 8.379 -6.607 1.00 92.69 79 ASP A N 1
ATOM 573 C CA . ASP A 1 79 ? -3.947 9.617 -6.007 1.00 92.69 79 ASP A CA 1
ATOM 574 C C . ASP A 1 79 ? -5.313 9.385 -5.324 1.00 92.69 79 ASP A C 1
ATOM 576 O O . ASP A 1 79 ? -5.491 9.761 -4.165 1.00 92.69 79 ASP A O 1
ATOM 580 N N . ARG A 1 80 ? -6.227 8.636 -5.972 1.00 91.19 80 ARG A N 1
ATOM 581 C CA . ARG A 1 80 ? -7.504 8.161 -5.397 1.00 91.19 80 ARG A CA 1
ATOM 582 C C . ARG A 1 80 ? -7.297 7.388 -4.098 1.00 91.19 80 ARG A C 1
ATOM 584 O O . ARG A 1 80 ? -8.020 7.617 -3.135 1.00 91.19 80 ARG A O 1
ATOM 591 N N . GLN A 1 81 ? -6.337 6.466 -4.071 1.00 94.31 81 GLN A N 1
ATOM 592 C CA . GLN A 1 81 ? -6.050 5.644 -2.893 1.00 94.31 81 GLN A CA 1
ATOM 593 C C . GLN A 1 81 ? -5.456 6.456 -1.741 1.00 94.31 81 GLN A C 1
ATOM 595 O O . GLN A 1 81 ? -5.897 6.317 -0.601 1.00 94.31 81 GLN A O 1
ATOM 60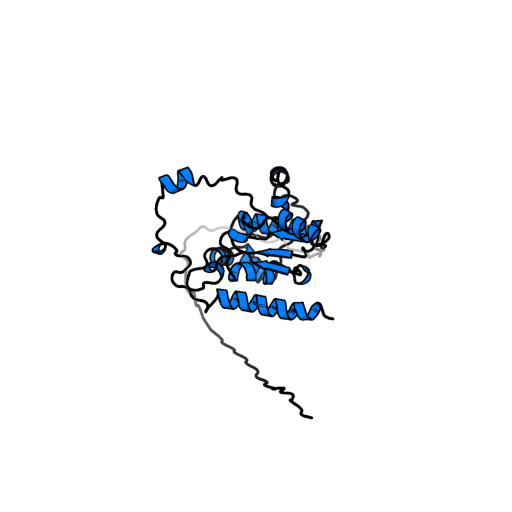0 N N . LEU A 1 82 ? -4.510 7.352 -2.039 1.00 94.12 82 LEU A N 1
ATOM 601 C CA . LEU A 1 82 ? -3.963 8.275 -1.049 1.00 94.12 82 LEU A CA 1
ATOM 602 C C . LEU A 1 82 ? -5.066 9.150 -0.444 1.00 94.12 82 LEU A C 1
ATOM 604 O O . LEU A 1 82 ? -5.103 9.333 0.770 1.00 94.12 82 LEU A O 1
ATOM 608 N N . GLU A 1 83 ? -5.983 9.670 -1.258 1.00 90.25 83 GLU A N 1
ATOM 609 C CA . GLU A 1 83 ? -7.070 10.493 -0.743 1.00 90.25 83 GLU A CA 1
ATOM 610 C C . GLU A 1 83 ? -8.102 9.699 0.060 1.00 90.25 83 GLU A C 1
ATOM 612 O O . GLU A 1 83 ? -8.498 10.163 1.128 1.00 90.25 83 GLU A O 1
ATOM 617 N N . LEU A 1 84 ? -8.515 8.511 -0.396 1.00 92.44 84 LEU A N 1
ATOM 618 C CA . LEU A 1 84 ? -9.391 7.631 0.388 1.00 92.44 84 LEU A CA 1
ATOM 619 C C . LEU A 1 84 ? -8.778 7.358 1.768 1.00 92.44 84 LEU A C 1
ATOM 621 O O . LEU A 1 84 ? -9.469 7.481 2.777 1.00 92.44 84 LEU A O 1
ATOM 625 N N . TYR A 1 85 ? -7.467 7.102 1.827 1.00 95.12 85 TYR A N 1
ATOM 626 C CA . TYR A 1 85 ? -6.751 6.926 3.087 1.00 95.12 85 TYR A CA 1
ATOM 627 C C . TYR A 1 85 ? -6.719 8.207 3.941 1.00 95.12 85 TYR A C 1
ATOM 629 O O . TYR A 1 85 ? -6.981 8.157 5.140 1.00 95.12 85 TYR A O 1
ATOM 637 N N . LEU A 1 86 ? -6.460 9.378 3.348 1.00 92.25 86 LEU A N 1
ATOM 638 C CA . LEU A 1 86 ? -6.470 10.660 4.067 1.00 92.25 86 LEU A CA 1
ATOM 639 C C . LEU A 1 86 ? -7.868 11.037 4.595 1.00 92.25 86 LEU A C 1
ATOM 641 O O . LEU A 1 86 ? -7.974 11.572 5.699 1.00 92.25 86 LEU A O 1
ATOM 645 N N . ARG A 1 87 ? -8.936 10.734 3.844 1.00 90.44 87 ARG A N 1
ATOM 646 C CA . ARG A 1 87 ? -10.335 10.884 4.281 1.00 90.44 87 ARG A CA 1
ATOM 647 C C . ARG A 1 87 ? -10.662 9.920 5.418 1.00 90.44 87 ARG A C 1
ATOM 649 O O . ARG A 1 87 ? -11.205 10.355 6.431 1.00 90.44 87 ARG A O 1
ATOM 656 N N . TYR A 1 88 ? -10.259 8.656 5.296 1.00 92.88 88 TYR A N 1
ATOM 657 C CA . TYR A 1 88 ? -10.407 7.655 6.351 1.00 92.88 88 TYR A CA 1
ATOM 658 C C . TYR A 1 88 ? -9.715 8.097 7.645 1.00 92.88 88 TYR A C 1
ATOM 660 O O . TYR A 1 88 ? -10.338 8.118 8.700 1.00 92.88 88 TYR A O 1
ATOM 668 N N . LEU A 1 89 ? -8.464 8.562 7.568 1.00 92.12 89 LEU A N 1
ATOM 669 C CA . LEU A 1 89 ? -7.733 9.095 8.721 1.00 92.12 89 LEU A CA 1
ATOM 670 C C . LEU A 1 89 ? -8.434 10.291 9.386 1.00 92.12 89 LEU A C 1
ATOM 672 O O . LEU A 1 89 ? -8.346 10.436 10.604 1.00 92.12 89 LEU A O 1
ATOM 676 N N . ALA A 1 90 ? -9.114 11.140 8.612 1.00 90.31 90 ALA A N 1
ATOM 677 C CA . ALA A 1 90 ? -9.847 12.294 9.131 1.00 90.31 90 ALA A CA 1
ATOM 678 C C . ALA A 1 90 ? -11.193 11.923 9.787 1.00 90.31 90 ALA A C 1
ATOM 680 O O . ALA A 1 90 ? -11.627 12.618 10.703 1.00 90.31 90 ALA A O 1
ATOM 681 N N . GLN A 1 91 ? -11.849 10.852 9.327 1.00 89.31 91 GLN A N 1
ATOM 682 C CA . GLN A 1 91 ? -13.164 10.407 9.813 1.00 89.31 91 GLN A CA 1
ATOM 683 C C . GLN A 1 91 ? -13.056 9.360 10.932 1.00 89.31 91 GLN A C 1
ATOM 685 O O . GLN A 1 91 ? -13.718 9.465 11.961 1.00 89.31 91 GLN A O 1
ATOM 690 N N . GLU A 1 92 ? -12.197 8.362 10.740 1.00 91.50 92 GLU A N 1
ATOM 691 C CA . GLU A 1 92 ? -12.090 7.158 11.567 1.00 91.50 92 GLU A CA 1
ATOM 692 C C . GLU A 1 92 ? -10.814 7.116 12.423 1.00 91.50 92 GLU A C 1
ATOM 694 O O . GLU A 1 92 ? -10.733 6.327 13.372 1.00 91.50 92 GLU A O 1
ATOM 699 N N . GLY A 1 93 ? -9.819 7.954 12.119 1.00 91.56 93 GLY A N 1
ATOM 700 C CA . GLY A 1 93 ? -8.470 7.846 12.674 1.00 91.56 93 GLY A CA 1
ATOM 701 C C . GLY A 1 93 ? -7.648 6.745 11.995 1.00 91.56 93 GLY A C 1
ATOM 702 O O . GLY A 1 93 ? -7.978 6.280 10.904 1.00 91.56 93 GLY A O 1
ATOM 703 N N . ARG A 1 94 ? -6.539 6.325 12.621 1.00 93.62 94 ARG A N 1
ATOM 704 C CA . ARG A 1 94 ? -5.698 5.246 12.070 1.00 93.62 94 ARG A CA 1
ATOM 705 C C . ARG A 1 94 ? -6.456 3.907 12.028 1.00 93.62 94 ARG A C 1
ATOM 707 O O . ARG A 1 94 ? -7.155 3.596 12.995 1.00 93.62 94 ARG A O 1
ATOM 714 N N . PRO A 1 95 ? -6.281 3.087 10.978 1.00 96.50 95 PRO A N 1
ATOM 715 C CA . PRO A 1 95 ? -6.726 1.699 11.010 1.00 96.50 95 PRO A CA 1
ATOM 716 C C . PRO A 1 95 ? -5.863 0.875 11.981 1.00 96.50 95 PRO A C 1
ATOM 718 O O . PRO A 1 95 ? -4.671 1.137 12.155 1.00 96.50 95 PRO A O 1
ATOM 721 N N . ASP A 1 96 ? -6.442 -0.160 12.592 1.00 96.44 96 ASP A N 1
ATOM 722 C CA . ASP A 1 96 ? -5.673 -1.186 13.306 1.00 96.44 96 ASP A CA 1
ATOM 723 C C . ASP A 1 96 ? -4.944 -2.102 12.314 1.00 96.44 96 ASP A C 1
ATOM 725 O O . ASP A 1 96 ? -3.803 -2.496 12.563 1.00 96.44 96 ASP A O 1
ATOM 729 N N . VAL A 1 97 ? -5.600 -2.424 11.193 1.00 97.38 97 VAL A N 1
ATOM 730 C CA . VAL A 1 97 ? -5.088 -3.294 10.129 1.00 97.38 97 VAL A CA 1
ATOM 731 C C . VAL A 1 97 ? -5.038 -2.524 8.813 1.00 97.38 97 VAL A C 1
ATOM 733 O O . VAL A 1 97 ? -6.073 -2.105 8.294 1.00 97.38 97 VAL A O 1
ATOM 736 N N . LEU A 1 98 ? -3.842 -2.377 8.244 1.00 98.06 98 LEU A N 1
ATOM 737 C CA . LEU A 1 98 ? -3.656 -1.811 6.909 1.00 98.06 98 LEU A CA 1
ATOM 738 C C . LEU A 1 98 ? -3.305 -2.926 5.924 1.00 98.06 98 LEU A C 1
ATOM 740 O O . LEU A 1 98 ? -2.294 -3.610 6.091 1.00 98.06 98 LEU A O 1
ATOM 744 N N . ILE A 1 99 ? -4.122 -3.102 4.891 1.00 98.62 99 ILE A N 1
ATOM 745 C CA . ILE A 1 99 ? -3.796 -3.981 3.767 1.00 98.62 99 ILE A CA 1
ATOM 746 C C . ILE A 1 99 ? -2.968 -3.173 2.760 1.00 98.62 99 ILE A C 1
ATOM 748 O O . ILE A 1 99 ? -3.343 -2.056 2.406 1.00 98.62 99 ILE A O 1
ATOM 752 N N . VAL A 1 100 ? -1.848 -3.729 2.302 1.00 98.44 100 VAL A N 1
ATOM 753 C CA . VAL A 1 100 ? -0.930 -3.117 1.322 1.00 98.44 100 VAL A CA 1
ATOM 754 C C . VAL A 1 100 ? -0.482 -4.152 0.290 1.00 98.44 100 VAL A C 1
ATOM 756 O O . VAL A 1 100 ? -0.543 -5.355 0.545 1.00 98.44 100 VAL A O 1
ATOM 759 N N . GLY A 1 101 ? -0.009 -3.698 -0.870 1.00 98.00 101 GLY A N 1
ATOM 760 C CA . GLY A 1 101 ? 0.474 -4.563 -1.952 1.00 98.00 101 GLY A CA 1
ATOM 761 C C . GLY A 1 101 ? -0.125 -4.207 -3.310 1.00 98.00 101 GLY A C 1
ATOM 762 O O . GLY A 1 101 ? -0.718 -3.139 -3.479 1.00 98.00 101 GLY A O 1
ATOM 763 N N . SER A 1 102 ? 0.075 -5.094 -4.286 1.00 97.56 102 SER A N 1
ATOM 764 C CA . SER A 1 102 ? -0.273 -4.888 -5.695 1.00 97.56 102 SER A CA 1
ATOM 765 C C . SER A 1 102 ? -1.788 -4.933 -5.982 1.00 97.56 102 SER A C 1
ATOM 767 O O . SER A 1 102 ? -2.620 -4.773 -5.088 1.00 97.56 102 SER A O 1
ATOM 769 N N . SER A 1 103 ? -2.188 -5.206 -7.232 1.00 96.06 103 SER A N 1
ATOM 770 C CA . SER A 1 103 ? -3.595 -5.481 -7.573 1.00 96.06 103 SER A CA 1
ATOM 771 C C . SER A 1 103 ? -4.182 -6.631 -6.742 1.00 96.06 103 SER A C 1
ATOM 773 O O . SER A 1 103 ? -5.373 -6.625 -6.442 1.00 96.06 103 SER A O 1
ATOM 775 N N . ARG A 1 104 ? -3.337 -7.574 -6.294 1.00 95.25 104 ARG A N 1
ATOM 776 C CA . ARG A 1 104 ? -3.707 -8.661 -5.371 1.00 95.25 104 ARG A CA 1
ATOM 777 C C . ARG A 1 104 ? -4.235 -8.141 -4.030 1.00 95.25 104 ARG A C 1
ATOM 779 O O . ARG A 1 104 ? -5.216 -8.684 -3.537 1.00 95.25 104 ARG A O 1
ATOM 786 N N . ALA A 1 105 ? -3.654 -7.071 -3.486 1.00 98.06 105 ALA A N 1
ATOM 787 C CA . ALA A 1 105 ? -4.202 -6.362 -2.333 1.00 98.06 105 ALA A CA 1
ATOM 788 C C . ALA A 1 105 ? -5.434 -5.544 -2.735 1.00 98.06 105 ALA A C 1
ATOM 790 O O . ALA A 1 105 ? -6.528 -5.775 -2.226 1.00 98.06 105 ALA A O 1
ATOM 791 N N . LEU A 1 106 ? -5.253 -4.629 -3.693 1.00 97.56 106 LEU A N 1
ATOM 792 C CA . LEU A 1 106 ? -6.225 -3.601 -4.076 1.00 97.56 106 LEU A CA 1
ATOM 793 C C . LEU A 1 106 ? -7.589 -4.162 -4.515 1.00 97.56 106 LEU A C 1
ATOM 795 O O . LEU A 1 106 ? -8.605 -3.513 -4.300 1.00 97.56 106 LEU A O 1
ATOM 799 N N . GLN A 1 107 ? -7.614 -5.337 -5.144 1.00 95.56 107 GLN A N 1
ATOM 800 C CA . GLN A 1 107 ? -8.822 -5.961 -5.705 1.00 95.56 107 GLN A CA 1
ATOM 801 C C . GLN A 1 107 ? -9.159 -7.296 -5.022 1.00 95.56 107 GLN A C 1
ATOM 803 O O . GLN A 1 107 ? -10.315 -7.707 -5.008 1.00 95.56 107 GLN A O 1
ATOM 808 N N . GLY A 1 108 ? -8.153 -7.992 -4.477 1.00 94.00 108 GLY A N 1
ATOM 809 C CA . GLY A 1 108 ? -8.289 -9.359 -3.965 1.00 94.00 108 GLY A CA 1
ATOM 810 C C . GLY A 1 108 ? -8.524 -9.488 -2.459 1.00 94.00 108 GLY A C 1
ATOM 811 O O . GLY A 1 108 ? -8.840 -10.587 -2.007 1.00 94.00 108 GLY A O 1
ATOM 812 N N . VAL A 1 109 ? -8.386 -8.411 -1.673 1.00 96.81 109 VAL A N 1
ATOM 813 C CA . VAL A 1 109 ? -8.587 -8.448 -0.212 1.00 96.81 109 VAL A CA 1
ATOM 814 C C . VAL A 1 109 ? -9.667 -7.455 0.213 1.00 96.81 109 VAL A C 1
ATOM 816 O O . VAL A 1 109 ? -9.432 -6.253 0.322 1.00 96.81 109 VAL A O 1
ATOM 819 N N . ASP A 1 110 ? -10.860 -7.981 0.478 1.00 97.12 110 ASP A N 1
ATOM 820 C CA . ASP A 1 110 ? -12.027 -7.217 0.923 1.00 97.12 110 ASP A CA 1
ATOM 821 C C . ASP A 1 110 ? -11.870 -6.770 2.400 1.00 97.12 110 ASP A C 1
ATOM 823 O O . ASP A 1 110 ? -11.847 -7.622 3.300 1.00 97.12 110 ASP A O 1
ATOM 827 N N . PRO A 1 111 ? -11.749 -5.453 2.683 1.00 97.31 111 PRO A N 1
ATOM 828 C CA . PRO A 1 111 ? -11.550 -4.945 4.039 1.00 97.31 111 PRO A CA 1
ATOM 829 C C . PRO A 1 111 ? -12.797 -5.105 4.917 1.00 97.31 111 PRO A C 1
ATOM 831 O O . PRO A 1 111 ? -12.655 -5.383 6.108 1.00 97.31 111 PRO A O 1
ATOM 834 N N . VAL A 1 112 ? -14.008 -5.020 4.345 1.00 96.19 112 VAL A N 1
ATOM 835 C CA . VAL A 1 112 ? -15.264 -5.231 5.084 1.00 96.19 112 VAL A CA 1
ATOM 836 C C . VAL A 1 112 ? -15.381 -6.698 5.476 1.00 96.19 112 VAL A C 1
ATOM 838 O O . VAL A 1 112 ? -15.710 -6.996 6.625 1.00 96.19 112 VAL A O 1
ATOM 841 N N . ALA A 1 113 ? -15.061 -7.623 4.567 1.00 96.69 113 ALA A N 1
ATOM 842 C CA . ALA A 1 113 ? -15.084 -9.054 4.867 1.00 96.69 113 ALA A CA 1
ATOM 843 C C . ALA A 1 113 ? -14.053 -9.427 5.947 1.00 96.69 113 ALA A C 1
ATOM 845 O O . ALA A 1 113 ? -14.390 -10.147 6.889 1.00 96.69 113 ALA A O 1
ATOM 846 N N . LEU A 1 114 ? -12.828 -8.887 5.871 1.00 97.38 114 LEU A N 1
ATOM 847 C CA . LEU A 1 114 ? -11.803 -9.088 6.901 1.00 97.38 114 LEU A CA 1
ATOM 848 C C . LEU A 1 114 ? -12.233 -8.504 8.256 1.00 97.38 114 LEU A C 1
ATOM 850 O O . LEU A 1 114 ? -12.133 -9.189 9.272 1.00 97.38 114 LEU A O 1
ATOM 854 N N . GLN A 1 115 ? -12.765 -7.279 8.286 1.00 96.88 115 GLN A N 1
ATOM 855 C CA . GLN A 1 115 ? -13.278 -6.662 9.513 1.00 96.88 115 GLN A CA 1
ATOM 856 C C . GLN A 1 115 ? -14.440 -7.469 10.116 1.00 96.88 115 GLN A C 1
ATOM 858 O O . GLN A 1 115 ? -14.487 -7.678 11.328 1.00 96.88 115 GLN A O 1
ATOM 863 N N . THR A 1 116 ? -15.337 -7.987 9.274 1.00 97.31 116 THR A N 1
ATOM 864 C CA . THR A 1 116 ? -16.444 -8.863 9.691 1.00 97.31 116 THR A CA 1
ATOM 865 C C . THR A 1 116 ? -15.921 -10.158 10.314 1.00 97.31 116 THR A C 1
ATOM 867 O O . THR A 1 116 ? -16.347 -10.527 11.407 1.00 97.31 116 THR A O 1
ATOM 870 N N . ALA A 1 117 ? -14.945 -10.815 9.680 1.00 97.81 117 ALA A N 1
ATOM 871 C CA . ALA A 1 117 ? -14.331 -12.032 10.206 1.00 97.81 117 ALA A CA 1
ATOM 872 C C . ALA A 1 117 ? -13.605 -11.792 11.544 1.00 97.81 117 ALA A C 1
ATOM 874 O O . ALA A 1 117 ? -13.747 -12.585 12.475 1.00 97.81 117 ALA A O 1
ATOM 875 N N . LEU A 1 118 ? -12.882 -10.672 11.674 1.00 97.50 118 LEU A N 1
ATOM 876 C CA . LEU A 1 118 ? -12.247 -10.252 12.928 1.00 97.50 118 LEU A CA 1
ATOM 877 C C . LEU A 1 118 ? -13.283 -10.002 14.033 1.00 97.50 118 LEU A C 1
ATOM 879 O O . LEU A 1 118 ? -13.078 -10.436 15.166 1.00 97.50 118 LEU A O 1
ATOM 883 N N . ALA A 1 119 ? -14.415 -9.370 13.712 1.00 98.00 119 ALA A N 1
ATOM 884 C CA . ALA A 1 119 ? -15.512 -9.175 14.655 1.00 98.00 119 ALA A CA 1
ATOM 885 C C . ALA A 1 119 ? -16.098 -10.510 15.143 1.00 98.00 119 ALA A C 1
ATOM 887 O O . ALA A 1 119 ? -16.244 -10.700 16.352 1.00 98.00 119 ALA A O 1
ATOM 888 N N . THR A 1 120 ? -16.353 -11.457 14.233 1.00 98.19 120 THR A N 1
ATOM 889 C CA . THR A 1 120 ? -16.797 -12.823 14.569 1.00 98.19 120 THR A CA 1
ATOM 890 C C . THR A 1 120 ? -15.772 -13.576 15.424 1.00 98.19 120 THR A C 1
ATOM 892 O O . THR A 1 120 ? -16.158 -14.318 16.323 1.00 98.19 120 THR A O 1
ATOM 895 N N . ALA A 1 121 ? -14.475 -13.346 15.207 1.00 97.56 121 ALA A N 1
ATOM 896 C CA . ALA A 1 121 ? -13.385 -13.915 16.002 1.00 97.56 121 ALA A CA 1
ATOM 897 C C . ALA A 1 121 ? -13.167 -13.233 17.374 1.00 97.56 121 ALA A C 1
ATOM 899 O O . ALA A 1 121 ? -12.230 -13.589 18.086 1.00 97.56 121 ALA A O 1
ATOM 900 N N . GLY A 1 122 ? -14.012 -12.269 17.766 1.00 97.94 122 GLY A N 1
ATOM 901 C CA . GLY A 1 122 ? -13.948 -11.599 19.071 1.00 97.94 122 GLY A CA 1
ATOM 902 C C . GLY A 1 122 ? -13.252 -10.233 19.077 1.00 97.94 122 GLY A C 1
ATOM 903 O O . GLY A 1 122 ? -13.046 -9.662 20.148 1.00 97.94 122 GLY A O 1
ATOM 904 N N . TYR A 1 123 ? -12.941 -9.664 17.908 1.00 97.25 123 TYR A N 1
ATOM 905 C CA . TYR A 1 123 ? -12.256 -8.374 17.760 1.00 97.25 123 TYR A CA 1
ATOM 906 C C . TYR A 1 123 ? -13.121 -7.279 17.081 1.00 97.25 123 TYR A C 1
ATOM 908 O O . TYR A 1 123 ? -12.663 -6.628 16.141 1.00 97.25 123 TYR A O 1
ATOM 916 N N . PRO A 1 124 ? -14.359 -7.001 17.547 1.00 95.75 124 PRO A N 1
ATOM 917 C CA . PRO A 1 124 ? -15.357 -6.190 16.826 1.00 95.75 124 PRO A CA 1
ATOM 918 C C . PRO A 1 124 ? -15.052 -4.689 16.724 1.00 95.75 124 PRO A C 1
ATOM 920 O O . PRO A 1 124 ? -15.839 -3.947 16.147 1.00 95.75 124 PRO A O 1
ATOM 923 N N . LYS A 1 125 ? -13.949 -4.224 17.319 1.00 96.00 125 LYS A N 1
ATOM 924 C CA . LYS A 1 125 ? -13.523 -2.816 17.294 1.00 96.00 125 LYS A CA 1
ATOM 925 C C . LYS A 1 125 ? -12.338 -2.553 16.365 1.00 96.00 125 LYS A C 1
ATOM 927 O O . LYS A 1 125 ? -11.968 -1.393 16.225 1.00 96.00 125 LYS A O 1
ATOM 932 N N . LEU A 1 126 ? -11.722 -3.595 15.793 1.00 96.25 126 LEU A N 1
ATOM 933 C CA . LEU A 1 126 ? -10.561 -3.411 14.925 1.00 96.25 126 LEU A CA 1
ATOM 934 C C . LEU A 1 126 ? -10.986 -2.776 13.608 1.00 96.25 126 LEU A C 1
ATOM 936 O O . LEU A 1 126 ? -11.919 -3.243 12.958 1.00 96.25 126 LEU A O 1
ATOM 940 N N . LYS A 1 127 ? -10.266 -1.726 13.228 1.00 96.81 127 LYS A N 1
ATOM 941 C CA . LYS A 1 127 ? -10.499 -0.964 12.006 1.00 96.81 127 LYS A CA 1
ATOM 942 C C . LYS A 1 127 ? -9.610 -1.458 10.869 1.00 96.81 127 LYS A C 1
ATOM 944 O O . LYS A 1 127 ? -8.393 -1.541 11.045 1.00 96.81 127 LYS A O 1
ATOM 949 N N . VAL A 1 128 ? -10.198 -1.769 9.716 1.00 97.88 128 VAL A N 1
ATOM 950 C CA . VAL A 1 128 ? -9.480 -2.246 8.522 1.00 97.88 128 VAL A CA 1
ATOM 951 C C . VAL A 1 128 ? -9.563 -1.211 7.398 1.00 97.88 128 VAL A C 1
ATOM 953 O O . VAL A 1 128 ? -10.633 -0.669 7.128 1.00 97.88 128 VAL A O 1
ATOM 956 N N . PHE A 1 129 ? -8.442 -0.964 6.718 1.00 98.19 129 PHE A N 1
ATOM 957 C CA . PHE A 1 129 ? -8.391 -0.180 5.480 1.00 98.19 129 PHE A CA 1
ATOM 958 C C . PHE A 1 129 ? -7.493 -0.867 4.443 1.00 98.19 129 PHE A C 1
ATOM 960 O O . PHE A 1 129 ? -6.463 -1.445 4.800 1.00 98.19 129 PHE A O 1
ATOM 967 N N . ASN A 1 130 ? -7.858 -0.794 3.162 1.00 98.50 130 ASN A N 1
ATOM 968 C CA . ASN A 1 130 ? -7.070 -1.317 2.049 1.00 98.50 130 ASN A CA 1
ATOM 969 C C . ASN A 1 130 ? -6.401 -0.177 1.278 1.00 98.50 130 ASN A C 1
ATOM 971 O O . ASN A 1 130 ? -7.068 0.583 0.594 1.00 98.50 130 ASN A O 1
ATOM 975 N N . PHE A 1 131 ? -5.076 -0.076 1.374 1.00 97.75 131 PHE A N 1
ATOM 976 C CA . PHE A 1 131 ? -4.261 0.901 0.652 1.00 97.75 131 PHE A CA 1
ATOM 977 C C . PHE A 1 131 ? -3.434 0.208 -0.447 1.00 97.75 131 PHE A C 1
ATOM 979 O O . PHE A 1 131 ? -2.238 0.454 -0.605 1.00 97.75 131 PHE A O 1
ATOM 986 N N . GLY A 1 132 ? -4.043 -0.713 -1.195 1.00 98.12 132 GLY A N 1
ATOM 987 C CA . GLY A 1 132 ? -3.400 -1.367 -2.333 1.00 98.12 132 GLY A CA 1
ATOM 988 C C . GLY A 1 132 ? -3.101 -0.401 -3.491 1.00 98.12 132 GLY A C 1
ATOM 989 O O . GLY A 1 132 ? -3.809 0.578 -3.723 1.00 98.12 132 GLY A O 1
ATOM 990 N N . ILE A 1 133 ? -2.052 -0.680 -4.266 1.00 97.75 133 ILE A N 1
ATOM 991 C CA . ILE A 1 133 ? -1.665 0.102 -5.451 1.00 97.75 133 ILE A CA 1
ATOM 992 C C . ILE A 1 133 ? -1.383 -0.848 -6.616 1.00 97.75 133 ILE A C 1
ATOM 994 O O . ILE A 1 133 ? -0.674 -1.839 -6.466 1.00 97.75 133 ILE A O 1
ATOM 998 N N . ASN A 1 134 ? -1.885 -0.550 -7.816 1.00 96.25 134 ASN A N 1
ATOM 999 C CA . ASN A 1 134 ? -1.659 -1.408 -8.976 1.00 96.25 134 ASN A CA 1
ATOM 1000 C C . ASN A 1 134 ? -0.162 -1.559 -9.292 1.00 96.25 134 ASN A C 1
ATOM 1002 O O . ASN A 1 134 ? 0.578 -0.592 -9.485 1.00 96.25 134 ASN A O 1
ATOM 1006 N N . GLY A 1 135 ? 0.285 -2.814 -9.360 1.00 95.00 135 GLY A N 1
ATOM 1007 C CA . GLY A 1 135 ? 1.678 -3.157 -9.640 1.00 95.00 135 GLY A CA 1
ATOM 1008 C C . GLY A 1 135 ? 2.676 -2.788 -8.540 1.00 95.00 135 GLY A C 1
ATOM 1009 O O . GLY A 1 135 ? 3.870 -2.791 -8.841 1.00 95.00 135 GLY A O 1
ATOM 1010 N N . ALA A 1 136 ? 2.218 -2.489 -7.315 1.00 97.75 136 ALA A N 1
ATOM 1011 C CA . ALA A 1 136 ? 3.091 -2.231 -6.174 1.00 97.75 136 ALA A CA 1
ATOM 1012 C C . ALA A 1 136 ? 4.133 -3.341 -5.950 1.00 97.75 136 ALA A C 1
ATOM 1014 O O . ALA A 1 136 ? 4.007 -4.481 -6.404 1.00 97.75 136 ALA A O 1
ATOM 1015 N N . THR A 1 137 ? 5.188 -2.941 -5.259 1.00 97.69 137 THR A N 1
ATOM 1016 C CA . THR A 1 137 ? 6.403 -3.694 -4.955 1.00 97.69 137 THR A CA 1
ATOM 1017 C C . THR A 1 137 ? 6.836 -3.356 -3.530 1.00 97.69 137 THR A C 1
ATOM 1019 O O . THR A 1 137 ? 6.257 -2.462 -2.904 1.00 97.69 137 THR A O 1
ATOM 1022 N N . ALA A 1 138 ? 7.898 -3.982 -3.025 1.00 98.00 138 ALA A N 1
ATOM 1023 C CA . ALA A 1 138 ? 8.490 -3.579 -1.755 1.00 98.00 138 ALA A CA 1
ATOM 1024 C C . ALA A 1 138 ? 8.934 -2.110 -1.731 1.00 98.00 138 ALA A C 1
ATOM 1026 O O . ALA A 1 138 ? 8.724 -1.442 -0.722 1.00 98.00 138 ALA A O 1
ATOM 1027 N N . GLN A 1 139 ? 9.457 -1.556 -2.829 1.00 98.19 139 GLN A N 1
ATOM 1028 C CA . GLN A 1 139 ? 9.790 -0.128 -2.903 1.00 98.19 139 GLN A CA 1
ATOM 1029 C C . GLN A 1 139 ? 8.551 0.779 -2.809 1.00 98.19 139 GLN A C 1
ATOM 1031 O O . GLN A 1 139 ? 8.606 1.812 -2.139 1.00 98.19 139 GLN A O 1
ATOM 1036 N N . VAL A 1 140 ? 7.422 0.393 -3.418 1.00 98.25 140 VAL A N 1
ATOM 1037 C CA . VAL A 1 140 ? 6.155 1.144 -3.306 1.00 98.25 140 VAL A CA 1
ATOM 1038 C C . VAL A 1 140 ? 5.566 1.036 -1.896 1.00 98.25 140 VAL A C 1
ATOM 1040 O O . VAL A 1 140 ? 5.207 2.056 -1.316 1.00 98.25 140 VAL A O 1
ATOM 1043 N N . VAL A 1 141 ? 5.527 -0.159 -1.302 1.00 97.94 141 VAL A N 1
ATOM 1044 C CA . VAL A 1 141 ? 5.004 -0.357 0.064 1.00 97.94 141 VAL A CA 1
ATOM 1045 C C . VAL A 1 141 ? 5.886 0.346 1.106 1.00 97.94 141 VAL A C 1
ATOM 1047 O O . VAL A 1 141 ? 5.370 0.985 2.024 1.00 97.94 141 VAL A O 1
ATOM 1050 N N . ASN A 1 142 ? 7.211 0.339 0.919 1.00 96.81 142 ASN A N 1
ATOM 1051 C CA . ASN A 1 142 ? 8.148 1.118 1.733 1.00 96.81 142 ASN A CA 1
ATOM 1052 C C . ASN A 1 142 ? 7.880 2.626 1.613 1.00 96.81 142 ASN A C 1
ATOM 1054 O O . ASN A 1 142 ? 7.839 3.323 2.624 1.00 96.81 142 ASN A O 1
ATOM 1058 N N . LEU A 1 143 ? 7.607 3.139 0.407 1.00 96.06 143 LEU A N 1
ATOM 1059 C CA . LEU A 1 143 ? 7.198 4.535 0.226 1.00 96.06 143 LEU A CA 1
ATOM 1060 C C . LEU A 1 143 ? 5.901 4.858 0.982 1.00 96.06 143 LEU A C 1
ATOM 1062 O O . LEU A 1 143 ? 5.839 5.887 1.654 1.00 96.06 143 LEU A O 1
ATOM 1066 N N . GLN A 1 144 ? 4.881 4.000 0.893 1.00 95.44 144 GLN A N 1
ATOM 1067 C CA . GLN A 1 144 ? 3.614 4.212 1.596 1.00 95.44 144 GLN A CA 1
ATOM 1068 C C . GLN A 1 144 ? 3.852 4.351 3.104 1.00 95.44 144 GLN A C 1
ATOM 1070 O O . GLN A 1 144 ? 3.562 5.398 3.682 1.00 95.44 144 GLN A O 1
ATOM 1075 N N . LEU A 1 145 ? 4.452 3.336 3.723 1.00 93.38 145 LEU A N 1
ATOM 1076 C CA . LEU A 1 145 ? 4.582 3.245 5.176 1.00 93.38 145 LEU A CA 1
ATOM 1077 C C . LEU A 1 145 ? 5.627 4.217 5.756 1.00 93.38 145 LEU A C 1
ATOM 1079 O O . LEU A 1 145 ? 5.369 4.838 6.783 1.00 93.38 145 LEU A O 1
ATOM 1083 N N . ASN A 1 146 ? 6.780 4.399 5.100 1.00 91.56 146 ASN A N 1
ATOM 1084 C CA . ASN A 1 146 ? 7.876 5.230 5.622 1.00 91.56 146 ASN A CA 1
ATOM 1085 C C . ASN A 1 146 ? 7.902 6.678 5.094 1.00 91.56 146 ASN A C 1
ATOM 1087 O O . ASN A 1 146 ? 8.711 7.470 5.582 1.00 91.56 146 ASN A O 1
ATOM 1091 N N . ARG A 1 147 ? 7.087 7.052 4.090 1.00 91.69 147 ARG A N 1
ATOM 1092 C CA . ARG A 1 147 ? 7.086 8.421 3.515 1.00 91.69 147 ARG A CA 1
ATOM 1093 C C . ARG A 1 147 ? 5.709 9.063 3.340 1.00 91.69 147 ARG A C 1
ATOM 1095 O O . ARG A 1 147 ? 5.650 10.290 3.391 1.00 91.69 147 ARG A O 1
ATOM 1102 N N . LEU A 1 148 ? 4.635 8.300 3.110 1.00 92.12 148 LEU A N 1
ATOM 1103 C CA . LEU A 1 148 ? 3.276 8.865 3.041 1.00 92.12 148 LEU A CA 1
ATOM 1104 C C . LEU A 1 148 ? 2.633 8.939 4.429 1.00 92.12 148 LEU A C 1
ATOM 1106 O O . LEU A 1 148 ? 2.020 9.952 4.763 1.00 92.12 148 LEU A O 1
ATOM 1110 N N . LEU A 1 149 ? 2.794 7.886 5.233 1.00 89.62 149 LEU A N 1
ATOM 1111 C CA . LEU A 1 149 ? 2.323 7.836 6.614 1.00 89.62 149 LEU A CA 1
ATOM 1112 C C . LEU A 1 149 ? 3.261 8.616 7.548 1.00 89.62 149 LEU A C 1
ATOM 1114 O O . LEU A 1 149 ? 4.485 8.500 7.485 1.00 89.62 149 LEU A O 1
ATOM 1118 N N . LYS A 1 150 ? 2.668 9.373 8.474 1.00 86.06 150 LYS A N 1
ATOM 1119 C CA . LYS A 1 150 ? 3.344 9.879 9.677 1.00 86.06 150 LYS A CA 1
ATOM 1120 C C . LYS A 1 150 ? 3.494 8.740 10.703 1.00 86.06 150 LYS A C 1
ATOM 1122 O O . LYS A 1 150 ? 2.653 7.838 10.694 1.00 86.06 150 LYS A O 1
ATOM 1127 N N . PRO A 1 151 ? 4.473 8.772 11.628 1.00 82.19 151 PRO A N 1
ATOM 1128 C CA . PRO A 1 151 ? 4.650 7.717 12.636 1.00 82.19 151 PRO A CA 1
ATOM 1129 C C . PRO A 1 151 ? 3.386 7.426 13.462 1.00 82.19 151 PRO A C 1
ATOM 1131 O O . PRO A 1 151 ? 3.091 6.280 13.779 1.00 82.19 151 PRO A O 1
ATOM 1134 N N . GLU A 1 152 ? 2.575 8.443 13.755 1.00 84.88 152 GLU A N 1
ATOM 1135 C CA . GLU A 1 152 ? 1.337 8.308 14.536 1.00 84.88 152 GLU A CA 1
ATOM 1136 C C . GLU A 1 152 ? 0.212 7.607 13.750 1.00 84.88 152 GLU A C 1
ATOM 1138 O O . GLU A 1 152 ? -0.754 7.117 14.334 1.00 84.88 152 GLU A O 1
ATOM 1143 N N . GLN A 1 153 ? 0.338 7.555 12.420 1.00 88.25 153 GLN A N 1
ATOM 1144 C CA . GLN A 1 153 ? -0.600 6.917 11.495 1.00 88.25 153 GLN A CA 1
ATOM 1145 C C . GLN A 1 153 ? -0.241 5.449 11.219 1.00 88.25 153 GLN A C 1
ATOM 1147 O O . GLN A 1 153 ? -0.942 4.801 10.445 1.00 88.25 153 GLN A O 1
ATOM 1152 N N . TRP A 1 154 ? 0.829 4.914 11.824 1.00 89.69 154 TRP A N 1
ATOM 1153 C CA . TRP A 1 154 ? 1.206 3.515 11.633 1.00 89.69 154 TRP A CA 1
ATOM 1154 C C . TRP A 1 154 ? 0.139 2.553 12.191 1.00 89.69 154 TRP A C 1
ATOM 1156 O O . TRP A 1 154 ? -0.337 2.745 13.321 1.00 89.69 154 TRP A O 1
ATOM 1166 N N . PRO A 1 155 ? -0.239 1.519 11.414 1.00 92.38 155 PRO A N 1
ATOM 1167 C CA . PRO A 1 155 ? -1.180 0.489 11.839 1.00 92.38 155 PRO A CA 1
ATOM 1168 C C . PRO A 1 155 ? -0.530 -0.465 12.848 1.00 92.38 155 PRO A C 1
ATOM 1170 O O . PRO A 1 155 ? 0.691 -0.522 12.992 1.00 92.38 155 PRO A O 1
ATOM 1173 N N . ARG A 1 156 ? -1.351 -1.268 13.529 1.00 90.75 156 ARG A N 1
ATOM 1174 C CA . ARG A 1 156 ? -0.877 -2.322 14.445 1.00 90.75 156 ARG A CA 1
ATOM 1175 C C . ARG A 1 156 ? -0.510 -3.605 13.710 1.00 90.75 156 ARG A C 1
ATOM 1177 O O . ARG A 1 156 ? 0.351 -4.347 14.167 1.00 90.75 156 ARG A O 1
ATOM 1184 N N . VAL A 1 157 ? -1.186 -3.871 12.595 1.00 94.06 157 VAL A N 1
ATOM 1185 C CA . VAL A 1 157 ? -0.962 -5.027 11.726 1.00 94.06 157 VAL A CA 1
ATOM 1186 C C . VAL A 1 157 ? -0.909 -4.549 10.281 1.00 94.06 157 VAL A C 1
ATOM 1188 O O . VAL A 1 157 ? -1.764 -3.783 9.838 1.00 94.06 157 VAL A O 1
ATOM 1191 N N . ILE A 1 158 ? 0.080 -5.034 9.533 1.00 95.56 158 ILE A N 1
ATOM 1192 C CA . ILE A 1 158 ? 0.176 -4.837 8.087 1.00 95.56 158 ILE A CA 1
ATOM 1193 C C . ILE A 1 158 ? -0.135 -6.176 7.420 1.00 95.56 158 ILE A C 1
ATOM 1195 O O . ILE A 1 158 ? 0.553 -7.166 7.661 1.00 95.56 158 ILE A O 1
ATOM 1199 N N . VAL A 1 159 ? -1.164 -6.209 6.575 1.00 97.25 159 VAL A N 1
ATOM 1200 C CA . VAL A 1 159 ? -1.470 -7.355 5.710 1.00 97.25 159 VAL A CA 1
ATOM 1201 C C . VAL A 1 159 ? -0.893 -7.055 4.335 1.00 97.25 159 VAL A C 1
ATOM 1203 O O . VAL A 1 159 ? -1.508 -6.367 3.524 1.00 97.25 159 VAL A O 1
ATOM 1206 N N . TRP A 1 160 ? 0.316 -7.546 4.074 1.00 97.50 160 TRP A N 1
ATOM 1207 C CA . TRP A 1 160 ? 0.958 -7.371 2.776 1.00 97.50 160 TRP A CA 1
ATOM 1208 C C . TRP A 1 160 ? 0.513 -8.478 1.812 1.00 97.50 160 TRP A C 1
ATOM 1210 O O . TRP A 1 160 ? 1.058 -9.579 1.799 1.00 97.50 160 TRP A O 1
ATOM 1220 N N . ALA A 1 161 ? -0.507 -8.182 1.010 1.00 97.19 161 ALA A N 1
ATOM 1221 C CA . ALA A 1 161 ? -1.109 -9.115 0.067 1.00 97.19 161 ALA A CA 1
ATOM 1222 C C . ALA A 1 161 ? -0.504 -8.944 -1.335 1.00 97.19 161 ALA A C 1
ATOM 1224 O O . ALA A 1 161 ? -0.997 -8.175 -2.162 1.00 97.19 161 ALA A O 1
ATOM 1225 N N . ASP A 1 162 ? 0.579 -9.672 -1.611 1.00 95.00 162 ASP A N 1
ATOM 1226 C CA . ASP A 1 162 ? 1.274 -9.590 -2.896 1.00 95.00 162 ASP A CA 1
ATOM 1227 C C . ASP A 1 162 ? 1.780 -10.933 -3.436 1.00 95.00 162 ASP A C 1
ATOM 1229 O O . ASP A 1 162 ? 1.781 -11.952 -2.750 1.00 95.00 162 ASP A O 1
ATOM 1233 N N . GLY A 1 163 ? 2.201 -10.928 -4.701 1.00 91.56 163 GLY A N 1
ATOM 1234 C CA . GLY A 1 163 ? 2.914 -12.038 -5.328 1.00 91.56 163 GLY A CA 1
ATOM 1235 C C . GLY A 1 163 ? 4.429 -11.873 -5.210 1.00 91.56 163 GLY A C 1
ATOM 1236 O O . GLY A 1 163 ? 4.932 -10.765 -5.033 1.00 91.56 163 GLY A O 1
ATOM 1237 N N . VAL A 1 164 ? 5.176 -12.964 -5.401 1.00 90.50 164 VAL A N 1
ATOM 1238 C CA . VAL A 1 164 ? 6.651 -12.977 -5.303 1.00 90.50 164 VAL A CA 1
ATOM 1239 C C . VAL A 1 164 ? 7.342 -11.925 -6.185 1.00 90.50 164 VAL A C 1
ATOM 1241 O O . VAL A 1 164 ? 8.381 -11.396 -5.802 1.00 90.50 164 VAL A O 1
ATOM 1244 N N . ARG A 1 165 ? 6.727 -11.542 -7.317 1.00 90.06 165 ARG A N 1
ATOM 1245 C CA . ARG A 1 165 ? 7.178 -10.446 -8.193 1.00 90.06 165 ARG A CA 1
ATOM 1246 C C . ARG A 1 165 ? 7.426 -9.133 -7.437 1.00 90.06 165 ARG A C 1
ATOM 1248 O O . ARG A 1 165 ? 8.345 -8.410 -7.800 1.00 90.06 165 ARG A O 1
ATOM 1255 N N . ALA A 1 166 ? 6.633 -8.806 -6.415 1.00 94.75 166 ALA A N 1
ATOM 1256 C CA . ALA A 1 166 ? 6.784 -7.566 -5.647 1.00 94.75 166 ALA A CA 1
ATOM 1257 C C . ALA A 1 166 ? 8.118 -7.472 -4.886 1.00 94.75 166 ALA A C 1
ATOM 1259 O O . ALA A 1 166 ? 8.552 -6.371 -4.549 1.00 94.75 166 ALA A O 1
ATOM 1260 N N . PHE A 1 167 ? 8.768 -8.616 -4.661 1.00 95.06 167 PHE A N 1
ATOM 1261 C CA . PHE A 1 167 ? 10.041 -8.760 -3.959 1.00 95.06 167 PHE A CA 1
ATOM 1262 C C . PHE A 1 167 ? 11.215 -9.060 -4.911 1.00 95.06 167 PHE A C 1
ATOM 1264 O O . PHE A 1 167 ? 12.350 -9.160 -4.460 1.00 95.06 167 PHE A O 1
ATOM 1271 N N . ASN A 1 168 ? 10.956 -9.191 -6.219 1.00 94.44 168 ASN A N 1
ATOM 1272 C CA . ASN A 1 168 ? 11.961 -9.506 -7.234 1.00 94.44 168 ASN A CA 1
ATOM 1273 C C . ASN A 1 168 ? 12.656 -8.227 -7.740 1.00 94.44 168 ASN A C 1
ATOM 1275 O O . ASN A 1 168 ? 12.040 -7.420 -8.439 1.00 94.44 168 ASN A O 1
ATOM 1279 N N . SER A 1 169 ? 13.945 -8.059 -7.436 1.00 95.50 169 SER A N 1
ATOM 1280 C CA . SER A 1 169 ? 14.752 -6.920 -7.902 1.00 95.50 169 SER A CA 1
ATOM 1281 C C . SER A 1 169 ? 15.306 -7.070 -9.321 1.00 95.50 169 SER A C 1
ATOM 1283 O O . SER A 1 169 ? 15.710 -6.069 -9.912 1.00 95.50 169 SER A O 1
ATOM 1285 N N . GLY A 1 170 ? 15.330 -8.278 -9.893 1.00 93.19 170 GLY A N 1
ATOM 1286 C CA . GLY A 1 170 ? 15.871 -8.518 -11.236 1.00 93.19 170 GLY A CA 1
ATOM 1287 C C . GLY A 1 170 ? 14.964 -8.015 -12.365 1.00 93.19 170 GLY A C 1
ATOM 1288 O O . GLY A 1 170 ? 15.357 -8.004 -13.531 1.00 93.19 170 GLY A O 1
ATOM 1289 N N . ARG A 1 171 ? 13.765 -7.513 -12.036 1.00 88.50 171 ARG A N 1
ATOM 1290 C CA . ARG A 1 171 ? 12.855 -6.846 -12.977 1.00 88.50 171 ARG A CA 1
ATOM 1291 C C . ARG A 1 171 ? 12.665 -5.375 -12.606 1.00 88.50 171 ARG A C 1
ATOM 1293 O O . ARG A 1 171 ? 12.513 -5.019 -11.443 1.00 88.50 171 ARG A O 1
ATOM 1300 N N . LEU A 1 172 ? 12.605 -4.510 -13.623 1.00 90.69 172 LEU A N 1
ATOM 1301 C CA . LEU A 1 172 ? 12.388 -3.074 -13.427 1.00 90.69 172 LEU A CA 1
ATOM 1302 C C . LEU A 1 172 ? 11.043 -2.786 -12.744 1.00 90.69 172 LEU A C 1
ATOM 1304 O O . LEU A 1 172 ? 9.971 -3.068 -13.290 1.00 90.69 172 LEU A O 1
ATOM 1308 N N . ASP A 1 173 ? 11.119 -2.089 -11.616 1.00 95.00 173 ASP A N 1
ATOM 1309 C CA . ASP A 1 173 ? 9.973 -1.526 -10.918 1.00 95.00 173 ASP A CA 1
ATOM 1310 C C . ASP A 1 173 ? 9.413 -0.296 -11.649 1.00 95.00 173 ASP A C 1
ATOM 1312 O O . ASP A 1 173 ? 9.842 0.844 -11.458 1.00 95.00 173 ASP A O 1
ATOM 1316 N N . ARG A 1 174 ? 8.450 -0.540 -12.543 1.00 95.31 174 ARG A N 1
ATOM 1317 C CA . ARG A 1 174 ? 7.793 0.520 -13.321 1.00 95.31 174 ARG A CA 1
ATOM 1318 C C . ARG A 1 174 ? 6.933 1.433 -12.448 1.00 95.31 174 ARG A C 1
ATOM 1320 O O . ARG A 1 174 ? 6.933 2.638 -12.679 1.00 95.31 174 ARG A O 1
ATOM 1327 N N . THR A 1 175 ? 6.225 0.884 -11.459 1.00 97.19 175 THR A N 1
ATOM 1328 C CA . THR A 1 175 ? 5.329 1.665 -10.596 1.00 97.19 175 THR A CA 1
ATOM 1329 C C . THR A 1 175 ? 6.141 2.617 -9.724 1.00 97.19 175 THR A C 1
ATOM 1331 O O . THR A 1 175 ? 5.894 3.821 -9.758 1.00 97.19 175 THR A O 1
ATOM 1334 N N . TYR A 1 176 ? 7.177 2.129 -9.035 1.00 98.06 176 TYR A N 1
ATOM 1335 C CA . TYR A 1 176 ? 8.047 2.993 -8.239 1.00 98.06 176 TYR A CA 1
ATOM 1336 C C . TYR A 1 176 ? 8.809 4.005 -9.101 1.00 98.06 176 TYR A C 1
ATOM 1338 O O . TYR A 1 176 ? 8.852 5.179 -8.747 1.00 98.06 176 TYR A O 1
ATOM 1346 N N . ARG A 1 177 ? 9.334 3.609 -10.271 1.00 97.69 177 ARG A N 1
ATOM 1347 C CA . ARG A 1 177 ? 10.017 4.542 -11.187 1.00 97.69 177 ARG A CA 1
ATOM 1348 C C . ARG A 1 177 ? 9.111 5.689 -11.642 1.00 97.69 177 ARG A C 1
ATOM 1350 O O . ARG A 1 177 ? 9.565 6.831 -11.685 1.00 97.69 177 ARG A O 1
ATOM 1357 N N . ASN A 1 178 ? 7.850 5.401 -11.966 1.00 97.94 178 ASN A N 1
ATOM 1358 C CA . ASN A 1 178 ? 6.880 6.432 -12.334 1.00 97.94 178 ASN A CA 1
ATOM 1359 C C . ASN A 1 178 ? 6.573 7.359 -11.147 1.00 97.94 178 ASN A C 1
ATOM 1361 O O . ASN A 1 178 ? 6.456 8.569 -11.334 1.00 97.94 178 ASN A O 1
ATOM 1365 N N . ILE A 1 179 ? 6.527 6.817 -9.924 1.00 98.12 179 ILE A N 1
ATOM 1366 C CA . ILE A 1 179 ? 6.385 7.634 -8.717 1.00 98.12 179 ILE A CA 1
ATOM 1367 C C . ILE A 1 179 ? 7.609 8.529 -8.504 1.00 98.12 179 ILE A C 1
ATOM 1369 O O . ILE A 1 179 ? 7.441 9.723 -8.278 1.00 98.12 179 ILE A O 1
ATOM 1373 N N . GLN A 1 180 ? 8.834 8.014 -8.639 1.00 97.75 180 GLN A N 1
ATOM 1374 C CA . GLN A 1 180 ? 10.068 8.779 -8.407 1.00 97.75 180 GLN A CA 1
ATOM 1375 C C . GLN A 1 180 ? 10.203 10.042 -9.273 1.00 97.75 180 GLN A C 1
ATOM 1377 O O . GLN A 1 180 ? 10.824 11.011 -8.838 1.00 97.75 180 GLN A O 1
ATOM 1382 N N . VAL A 1 181 ? 9.637 10.048 -10.485 1.00 97.62 181 VAL A N 1
ATOM 1383 C CA . VAL A 1 181 ? 9.668 11.212 -11.392 1.00 97.62 181 VAL A CA 1
ATOM 1384 C C . VAL A 1 181 ? 8.483 12.171 -11.205 1.00 97.62 181 VAL A C 1
ATOM 1386 O O . VAL A 1 181 ? 8.447 13.223 -11.840 1.00 97.62 181 VAL A O 1
ATOM 1389 N N . SER A 1 182 ? 7.524 11.840 -10.335 1.00 97.38 182 SER A N 1
ATOM 1390 C CA . SER A 1 182 ? 6.328 12.651 -10.083 1.00 97.38 182 SER A CA 1
ATOM 1391 C C . SER A 1 182 ? 6.614 13.918 -9.264 1.00 97.38 182 SER A C 1
ATOM 1393 O O . SER A 1 182 ? 7.540 13.974 -8.448 1.00 97.38 182 SER A O 1
ATOM 1395 N N . GLN A 1 183 ? 5.761 14.934 -9.424 1.00 96.25 183 GLN A N 1
ATOM 1396 C CA . GLN A 1 183 ? 5.796 16.138 -8.585 1.00 96.25 183 GLN A CA 1
ATOM 1397 C C . GLN A 1 183 ? 5.489 15.813 -7.114 1.00 96.25 183 GLN A C 1
ATOM 1399 O O . GLN A 1 183 ? 6.091 16.405 -6.217 1.00 96.25 183 GLN A O 1
ATOM 1404 N N . GLY A 1 184 ? 4.603 14.844 -6.850 1.00 95.56 184 GLY A N 1
ATOM 1405 C CA . GLY A 1 184 ? 4.297 14.387 -5.497 1.00 95.56 184 GLY A CA 1
ATOM 1406 C C . GLY A 1 184 ? 5.532 13.823 -4.800 1.00 95.56 184 GLY A C 1
ATOM 1407 O O . GLY A 1 184 ? 5.834 14.205 -3.673 1.00 95.56 184 GLY A O 1
ATOM 1408 N N . PHE A 1 185 ? 6.325 12.995 -5.486 1.00 96.69 185 PHE A N 1
ATOM 1409 C CA . PHE A 1 185 ? 7.565 12.461 -4.918 1.00 96.69 185 PHE A CA 1
ATOM 1410 C C . PHE A 1 185 ? 8.617 13.550 -4.684 1.00 96.69 185 PHE A C 1
ATOM 1412 O O . PHE A 1 185 ? 9.245 13.557 -3.626 1.00 96.69 185 PHE A O 1
ATOM 1419 N N . GLN A 1 186 ? 8.766 14.518 -5.596 1.00 95.81 186 GLN A N 1
ATOM 1420 C CA . GLN A 1 186 ? 9.620 15.693 -5.363 1.00 95.81 186 GLN A CA 1
ATOM 1421 C C . GLN A 1 186 ? 9.193 16.450 -4.091 1.00 95.81 186 GLN A C 1
ATOM 1423 O O . GLN A 1 186 ? 10.037 16.824 -3.276 1.00 95.81 186 GLN A O 1
ATOM 1428 N N . LYS A 1 187 ? 7.881 16.593 -3.860 1.00 94.06 187 LYS A N 1
ATOM 1429 C CA . LYS A 1 187 ? 7.315 17.207 -2.651 1.00 94.06 187 LYS A CA 1
ATOM 1430 C C . LYS A 1 187 ? 7.570 16.374 -1.382 1.00 94.06 187 LYS A C 1
ATOM 1432 O O . LYS A 1 187 ? 7.885 16.945 -0.337 1.00 94.06 187 LYS A O 1
ATOM 1437 N N . LEU A 1 188 ? 7.538 15.038 -1.467 1.00 93.94 188 LEU A N 1
ATOM 1438 C CA . LEU A 1 188 ? 7.958 14.151 -0.367 1.00 93.94 188 LEU A CA 1
ATOM 1439 C C . LEU A 1 188 ? 9.449 14.297 -0.029 1.00 93.94 188 LEU A C 1
ATOM 1441 O O . LEU A 1 188 ? 9.828 14.104 1.128 1.00 93.94 188 LEU A O 1
ATOM 1445 N N . GLN A 1 189 ? 10.317 14.613 -1.000 1.00 92.94 189 GLN A N 1
ATOM 1446 C CA . GLN A 1 189 ? 11.748 14.813 -0.730 1.00 92.94 189 GLN A CA 1
ATOM 1447 C C . GLN A 1 189 ? 12.021 16.082 0.085 1.00 92.94 189 GLN A C 1
ATOM 1449 O O . GLN A 1 189 ? 12.941 16.086 0.898 1.00 92.94 189 GLN A O 1
ATOM 1454 N N . THR A 1 190 ? 11.178 17.115 -0.020 1.00 92.88 190 THR A N 1
ATOM 1455 C CA . THR A 1 190 ? 11.276 18.324 0.822 1.00 92.88 190 THR A CA 1
ATOM 1456 C C . THR A 1 190 ? 10.648 18.152 2.215 1.00 92.88 190 THR A C 1
ATOM 1458 O O . THR A 1 190 ? 10.307 19.142 2.859 1.00 92.88 190 THR A O 1
ATOM 1461 N N . GLY A 1 191 ? 10.411 16.914 2.670 1.00 88.00 191 GLY A N 1
ATOM 1462 C CA . GLY A 1 191 ? 9.825 16.609 3.983 1.00 88.00 191 GLY A CA 1
ATOM 1463 C C . GLY A 1 191 ? 8.345 16.984 4.141 1.00 88.00 191 GLY A C 1
ATOM 1464 O O . GLY A 1 191 ? 7.812 16.922 5.247 1.00 88.00 191 GLY A O 1
ATOM 1465 N N . SER A 1 192 ? 7.661 17.378 3.062 1.00 88.56 192 SER A N 1
ATOM 1466 C CA . SER A 1 192 ? 6.216 17.619 3.099 1.00 88.56 192 SER A CA 1
ATOM 1467 C C . SER A 1 192 ? 5.465 16.288 3.132 1.00 88.56 192 SER A C 1
ATOM 1469 O O . SER A 1 192 ? 5.775 15.387 2.359 1.00 88.56 192 SER A O 1
ATOM 1471 N N . THR A 1 193 ? 4.454 16.183 3.993 1.00 85.88 193 THR A N 1
ATOM 1472 C CA . THR A 1 193 ? 3.551 15.022 4.062 1.00 85.88 193 THR A CA 1
ATOM 1473 C C . THR A 1 193 ? 2.219 15.342 3.381 1.00 85.88 193 THR A C 1
ATOM 1475 O O . THR A 1 193 ? 1.766 16.487 3.481 1.00 85.88 193 THR A O 1
ATOM 1478 N N . PRO A 1 194 ? 1.567 14.372 2.713 1.00 89.69 194 PRO A N 1
ATOM 1479 C CA . PRO A 1 194 ? 0.197 14.536 2.245 1.00 89.69 194 PRO A CA 1
ATOM 1480 C C . PRO A 1 194 ? -0.751 14.837 3.408 1.00 89.69 194 PRO A C 1
ATOM 1482 O O . PRO A 1 194 ? -0.626 14.264 4.493 1.00 89.69 194 PRO A O 1
ATOM 1485 N N . GLN A 1 195 ? -1.700 15.743 3.188 1.00 84.75 195 GLN A N 1
ATOM 1486 C CA . GLN A 1 195 ? -2.747 16.083 4.151 1.00 84.75 195 GLN A CA 1
ATOM 1487 C C . GLN A 1 195 ? -4.061 16.286 3.405 1.00 84.75 195 GLN A C 1
ATOM 1489 O O . GLN A 1 195 ? -4.061 16.776 2.276 1.00 84.75 195 GLN A O 1
ATOM 1494 N N . LEU A 1 196 ? -5.174 15.919 4.041 1.00 82.00 196 LEU A N 1
ATOM 1495 C CA . LEU A 1 196 ? -6.495 16.263 3.533 1.00 82.00 196 LEU A CA 1
ATOM 1496 C C . LEU A 1 196 ? -6.666 17.781 3.646 1.00 82.00 196 LEU A C 1
ATOM 1498 O O . LEU A 1 196 ? -6.582 18.333 4.744 1.00 82.00 196 LEU A O 1
ATOM 1502 N N . VAL A 1 197 ? -6.874 18.457 2.521 1.00 71.31 197 VAL A N 1
ATOM 1503 C CA . VAL A 1 197 ? -7.037 19.914 2.477 1.00 71.31 197 VAL A CA 1
ATOM 1504 C C . VAL A 1 197 ? -8.531 20.257 2.629 1.00 71.31 197 VAL A C 1
ATOM 1506 O O . VAL A 1 197 ? -9.304 19.959 1.722 1.00 71.31 197 VAL A O 1
ATOM 1509 N N . PRO A 1 198 ? -8.991 20.862 3.750 1.00 59.34 198 PRO A N 1
ATOM 1510 C CA . PRO A 1 198 ? -10.423 20.873 4.107 1.00 59.34 198 PRO A CA 1
ATOM 1511 C C . PRO A 1 198 ? -11.361 21.609 3.141 1.00 59.34 198 PRO A C 1
ATOM 1513 O O . PRO A 1 198 ? -12.569 21.400 3.182 1.00 59.34 198 PRO A O 1
ATOM 1516 N N . TYR A 1 199 ? -10.820 22.474 2.279 1.00 50.34 199 TYR A N 1
ATOM 1517 C CA . TYR A 1 199 ? -11.587 23.199 1.260 1.00 50.34 199 TYR A CA 1
ATOM 1518 C C . TYR A 1 199 ? -11.760 22.414 -0.050 1.00 50.34 199 TYR A C 1
ATOM 1520 O O . TYR A 1 199 ? -12.562 22.808 -0.890 1.00 50.34 199 TYR A O 1
ATOM 1528 N N . LEU A 1 200 ? -11.068 21.280 -0.207 1.00 50.31 200 LEU A N 1
ATOM 1529 C CA . LEU A 1 200 ? -11.368 20.272 -1.219 1.00 50.31 200 LEU A CA 1
ATOM 1530 C C . LEU A 1 200 ? -11.922 19.032 -0.516 1.00 50.31 200 LEU A C 1
ATOM 1532 O O . LEU A 1 200 ? -11.258 18.006 -0.391 1.00 50.31 200 LEU A O 1
ATOM 1536 N N . ASN A 1 201 ? -13.217 19.082 -0.209 1.00 45.75 201 ASN A N 1
ATOM 1537 C CA . ASN A 1 201 ? -14.059 17.891 -0.036 1.00 45.75 201 ASN A CA 1
ATOM 1538 C C . ASN A 1 201 ? -14.231 17.124 -1.382 1.00 45.75 201 ASN A C 1
ATOM 1540 O O . ASN A 1 201 ? -15.264 16.510 -1.632 1.00 45.75 201 ASN A O 1
ATOM 1544 N N . GLY A 1 202 ? -13.240 17.231 -2.279 1.00 46.28 202 GLY A 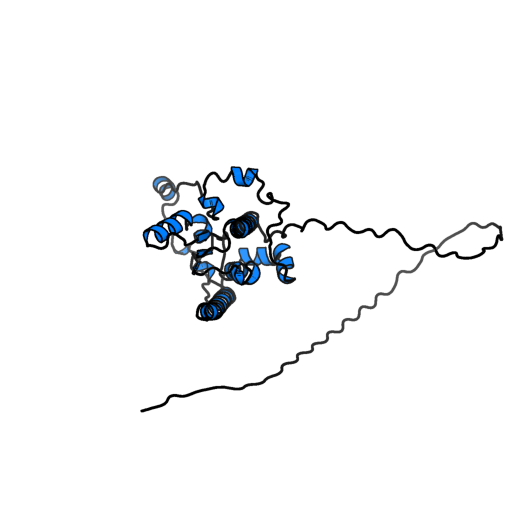N 1
ATOM 1545 C CA . GLY A 1 202 ? -13.435 17.427 -3.717 1.00 46.28 202 GLY A CA 1
ATOM 1546 C C . GLY A 1 202 ? -12.274 17.001 -4.629 1.00 46.28 202 GLY A C 1
ATOM 1547 O O . GLY A 1 202 ? -12.388 17.199 -5.833 1.00 46.28 202 GLY A O 1
ATOM 1548 N N . MET A 1 203 ? -11.166 16.438 -4.118 1.00 48.31 203 MET A N 1
ATOM 1549 C CA . MET A 1 203 ? -10.179 15.781 -5.002 1.00 48.31 203 MET A CA 1
ATOM 1550 C C . MET A 1 203 ? -10.718 14.422 -5.505 1.00 48.31 203 MET A C 1
ATOM 1552 O O . MET A 1 203 ? -10.525 14.078 -6.669 1.00 48.31 203 MET A O 1
ATOM 1556 N N . LEU A 1 204 ? -11.548 13.753 -4.697 1.00 54.31 204 LEU A N 1
ATOM 1557 C CA . LEU A 1 204 ? -12.736 13.032 -5.160 1.00 54.31 204 LEU A CA 1
ATOM 1558 C C . LEU A 1 204 ? -13.853 14.062 -5.131 1.00 54.31 204 LEU A C 1
ATOM 1560 O O . LEU A 1 204 ? -14.166 14.546 -4.036 1.00 54.31 204 LEU A O 1
ATOM 1564 N N . HIS A 1 205 ? -14.450 14.411 -6.270 1.00 55.94 205 HIS A N 1
ATOM 1565 C CA . HIS A 1 205 ? -15.648 15.247 -6.250 1.00 55.94 205 HIS A CA 1
ATOM 1566 C C . HIS A 1 205 ? -16.686 14.600 -5.325 1.00 55.94 205 HIS A C 1
ATOM 1568 O O . HIS A 1 205 ? -16.712 13.381 -5.157 1.00 55.94 205 HIS A O 1
ATOM 1574 N N . ASP A 1 206 ? -17.565 15.393 -4.720 1.00 56.78 206 ASP A N 1
ATOM 1575 C CA . ASP A 1 206 ? -18.658 14.844 -3.906 1.00 56.78 206 ASP A CA 1
ATOM 1576 C C . ASP A 1 206 ? -19.505 13.841 -4.729 1.00 56.78 206 ASP A C 1
ATOM 1578 O O . ASP A 1 206 ? -20.032 12.858 -4.215 1.00 56.78 206 ASP A O 1
ATOM 1582 N N . ASP A 1 207 ? -19.518 14.012 -6.053 1.00 55.44 207 ASP A N 1
ATOM 1583 C CA . ASP A 1 207 ? -20.103 13.097 -7.036 1.00 55.44 207 ASP A CA 1
ATOM 1584 C C . ASP A 1 207 ? -19.259 11.820 -7.275 1.00 55.44 207 ASP A C 1
ATOM 1586 O O . ASP A 1 207 ? -19.814 10.733 -7.436 1.00 55.44 207 ASP A O 1
ATOM 1590 N N . ASP A 1 208 ? -17.927 11.894 -7.169 1.00 60.66 208 ASP A N 1
ATOM 1591 C CA . ASP A 1 208 ? -17.019 10.730 -7.144 1.00 60.66 208 ASP A CA 1
ATOM 1592 C C . ASP A 1 208 ? -17.098 9.926 -5.827 1.00 60.66 208 ASP A C 1
ATOM 1594 O O . ASP A 1 208 ? -16.502 8.849 -5.713 1.00 60.66 208 ASP A O 1
ATOM 1598 N N . VAL A 1 209 ? -17.766 10.472 -4.802 1.00 63.44 209 VAL A N 1
ATOM 1599 C CA . VAL A 1 209 ? -18.119 9.773 -3.555 1.00 63.44 209 VAL A CA 1
ATOM 1600 C C . VAL A 1 209 ? -19.534 9.208 -3.649 1.00 63.44 209 VAL A C 1
ATOM 1602 O O . VAL A 1 209 ? -19.738 8.061 -3.273 1.00 63.44 209 VAL A O 1
ATOM 1605 N N . LYS A 1 210 ? -20.494 9.947 -4.223 1.00 60.53 210 LYS A N 1
ATOM 1606 C CA . LYS A 1 210 ? -21.852 9.437 -4.513 1.00 60.53 210 LYS A CA 1
ATOM 1607 C C . LYS A 1 210 ? -21.851 8.249 -5.479 1.00 60.53 210 LYS A C 1
ATOM 1609 O O . LYS A 1 210 ? -22.719 7.395 -5.375 1.00 60.53 210 LYS A O 1
ATOM 1614 N N . THR A 1 211 ? -20.878 8.176 -6.387 1.00 65.00 211 THR A N 1
ATOM 1615 C CA . THR A 1 211 ? -20.664 7.017 -7.276 1.00 65.00 211 THR A CA 1
ATOM 1616 C C . THR A 1 211 ? -20.007 5.817 -6.584 1.00 65.00 211 THR A C 1
ATOM 1618 O O . THR A 1 211 ? -19.980 4.731 -7.162 1.00 65.00 211 THR A O 1
ATOM 1621 N N . LEU A 1 212 ? -19.525 5.951 -5.339 1.00 70.88 212 LEU A N 1
ATOM 1622 C CA . LEU A 1 212 ? -19.153 4.802 -4.510 1.00 70.88 212 LEU A CA 1
ATOM 1623 C C . LEU A 1 212 ? -20.402 4.178 -3.873 1.00 70.88 212 LEU A C 1
ATOM 1625 O O . LEU A 1 212 ? -20.627 4.289 -2.671 1.00 70.88 212 LEU A O 1
ATOM 1629 N N . GLU A 1 213 ? -21.192 3.473 -4.683 1.00 70.06 213 GLU A N 1
ATOM 1630 C CA . GLU A 1 213 ? -22.365 2.719 -4.209 1.00 70.06 213 GLU A CA 1
ATOM 1631 C C . GLU A 1 213 ? -21.993 1.583 -3.232 1.00 70.06 213 GLU A C 1
ATOM 1633 O O . GLU A 1 213 ? -22.827 1.116 -2.458 1.00 70.06 213 GLU A O 1
ATOM 1638 N N . ASP A 1 214 ? -20.732 1.139 -3.251 1.00 85.44 214 ASP A N 1
ATOM 1639 C CA . ASP A 1 214 ? -20.218 0.035 -2.442 1.00 85.44 214 ASP A CA 1
ATOM 1640 C C . ASP A 1 214 ? -19.326 0.542 -1.284 1.00 85.44 214 ASP A C 1
ATOM 1642 O O . ASP A 1 214 ? -18.228 1.058 -1.537 1.00 85.44 214 ASP A O 1
ATOM 1646 N N . PRO A 1 215 ? -19.723 0.340 -0.007 1.00 84.25 215 PRO A N 1
ATOM 1647 C CA . PRO A 1 215 ? -18.943 0.742 1.169 1.00 84.25 215 PRO A CA 1
ATOM 1648 C C . PRO A 1 215 ? -17.509 0.200 1.212 1.00 84.25 215 PRO A C 1
ATOM 1650 O O . PRO A 1 215 ? -16.639 0.804 1.841 1.00 84.25 215 PRO A O 1
ATOM 1653 N N . ARG A 1 216 ? -17.224 -0.912 0.524 1.00 92.19 216 ARG A N 1
ATOM 1654 C CA . ARG A 1 216 ? -15.870 -1.476 0.430 1.00 92.19 216 ARG A CA 1
ATOM 1655 C C . ARG A 1 216 ? -14.911 -0.546 -0.306 1.00 92.19 216 ARG A C 1
ATOM 1657 O O . ARG A 1 216 ? -13.730 -0.501 0.033 1.00 92.19 216 ARG A O 1
ATOM 1664 N N . GLN A 1 217 ? -15.416 0.237 -1.262 1.00 92.00 217 GLN A N 1
ATOM 1665 C CA . GLN A 1 217 ? -14.613 1.203 -2.013 1.00 92.00 217 GLN A CA 1
ATOM 1666 C C . GLN A 1 217 ? -14.236 2.430 -1.173 1.00 92.00 217 GLN A C 1
ATOM 1668 O O . GLN A 1 217 ? -13.152 2.981 -1.353 1.00 92.00 217 GLN A O 1
ATOM 1673 N N . LEU A 1 218 ? -15.067 2.816 -0.196 1.00 91.00 218 LEU A N 1
ATOM 1674 C CA . LEU A 1 218 ? -14.710 3.840 0.800 1.00 91.00 218 LEU A CA 1
ATOM 1675 C C . LEU A 1 218 ? -13.571 3.372 1.720 1.00 91.00 218 LEU A C 1
ATOM 1677 O O . LEU A 1 218 ? -12.769 4.182 2.175 1.00 91.00 218 LEU A O 1
ATOM 1681 N N . GLN A 1 219 ? -13.460 2.059 1.940 1.00 94.44 219 GLN A N 1
ATOM 1682 C CA . GLN A 1 219 ? -12.354 1.414 2.657 1.00 94.44 219 GLN A CA 1
ATOM 1683 C C . GLN A 1 219 ? -11.193 1.008 1.728 1.00 94.44 219 GLN A C 1
ATOM 1685 O O . GLN A 1 219 ? -10.317 0.244 2.133 1.00 94.44 219 GLN A O 1
ATOM 1690 N N . GLY A 1 220 ? -11.186 1.517 0.491 1.00 94.94 220 GLY A N 1
ATOM 1691 C CA . GLY A 1 220 ? -10.081 1.400 -0.457 1.00 94.94 220 GLY A CA 1
ATOM 1692 C C . GLY A 1 220 ? -10.064 0.146 -1.338 1.00 94.94 220 GLY A C 1
ATOM 1693 O O . GLY A 1 220 ? -9.167 0.020 -2.168 1.00 94.94 220 GLY A O 1
ATOM 1694 N N . LEU A 1 221 ? -11.054 -0.752 -1.257 1.00 96.12 221 LEU A N 1
ATOM 1695 C CA . LEU A 1 221 ? -11.175 -1.846 -2.231 1.00 96.12 221 LEU A CA 1
ATOM 1696 C C . LEU A 1 221 ? -11.476 -1.285 -3.631 1.00 96.12 221 LEU A C 1
ATOM 1698 O O . LEU A 1 221 ? -12.422 -0.526 -3.808 1.00 96.12 221 LEU A O 1
ATOM 1702 N N . HIS A 1 222 ? -10.736 -1.702 -4.653 1.00 93.31 222 HIS A N 1
ATOM 1703 C CA . HIS A 1 222 ? -11.122 -1.468 -6.042 1.00 93.31 222 HIS A CA 1
ATOM 1704 C C . HIS A 1 222 ? -11.958 -2.647 -6.539 1.00 93.31 222 HIS A C 1
ATOM 1706 O O . HIS A 1 222 ? -11.426 -3.715 -6.843 1.00 93.31 222 HIS A O 1
ATOM 1712 N N . VAL A 1 223 ? -13.274 -2.455 -6.605 1.00 88.94 223 VAL A N 1
ATOM 1713 C CA . VAL A 1 223 ? -14.194 -3.476 -7.113 1.00 88.94 223 VAL A CA 1
ATOM 1714 C C . VAL A 1 223 ? -14.013 -3.613 -8.623 1.00 88.94 223 VAL A C 1
ATOM 1716 O O . VAL A 1 223 ? -14.166 -2.646 -9.365 1.00 88.94 223 VAL A O 1
ATOM 1719 N N . VAL A 1 224 ? -13.713 -4.831 -9.071 1.00 85.56 224 VAL A N 1
ATOM 1720 C CA . VAL A 1 224 ? -13.697 -5.209 -10.487 1.00 85.56 224 VAL A CA 1
ATOM 1721 C C . VAL A 1 224 ? -15.008 -5.932 -10.790 1.00 85.56 224 VAL A C 1
ATOM 1723 O O . VAL A 1 224 ? -15.341 -6.910 -10.124 1.00 85.56 224 VAL A O 1
ATOM 1726 N N . SER A 1 225 ? -15.766 -5.437 -11.768 1.00 80.75 225 SER A N 1
ATOM 1727 C CA . SER A 1 225 ? -17.069 -5.990 -12.169 1.00 80.75 225 SER A CA 1
ATOM 1728 C C . SER A 1 225 ? -16.976 -7.104 -13.222 1.00 80.75 225 SER A C 1
ATOM 1730 O O . SER A 1 225 ? -17.976 -7.772 -13.490 1.00 80.75 225 SER A O 1
ATOM 1732 N N . ASP A 1 226 ? -15.794 -7.331 -13.801 1.00 81.50 226 ASP A N 1
ATOM 1733 C CA . ASP A 1 226 ? -15.561 -8.385 -14.789 1.00 81.50 226 ASP A CA 1
ATOM 1734 C C . ASP A 1 226 ? -15.721 -9.781 -14.169 1.00 81.50 226 ASP A C 1
ATOM 1736 O O . ASP A 1 226 ? -14.956 -10.204 -13.299 1.00 81.50 226 ASP A O 1
ATOM 1740 N N . VAL A 1 227 ? -16.700 -10.542 -14.662 1.00 80.44 227 VAL A N 1
ATOM 1741 C CA . VAL A 1 227 ? -16.918 -11.931 -14.244 1.00 80.44 227 VAL A CA 1
ATOM 1742 C C . VAL A 1 227 ? -16.048 -12.860 -15.085 1.00 80.44 227 VAL A C 1
ATOM 1744 O O . VAL A 1 227 ? -16.224 -12.973 -16.299 1.00 80.44 227 VAL A O 1
ATOM 1747 N N . PHE A 1 228 ? -15.137 -13.593 -14.442 1.00 83.62 228 PHE A N 1
ATOM 1748 C CA . PHE A 1 228 ? -14.374 -14.640 -15.119 1.00 83.62 228 PHE A CA 1
ATOM 1749 C C . PHE A 1 228 ? -15.298 -15.793 -15.544 1.00 83.62 228 PHE A C 1
ATOM 1751 O O . PHE A 1 228 ? -15.828 -16.523 -14.707 1.00 83.62 228 PHE A O 1
ATOM 1758 N N . LEU A 1 229 ? -15.470 -15.976 -16.856 1.00 88.38 229 LEU A N 1
ATOM 1759 C CA . LEU A 1 229 ? -16.261 -17.057 -17.450 1.00 88.38 229 LEU A CA 1
ATOM 1760 C C . LEU A 1 229 ? -15.331 -18.183 -17.950 1.00 88.38 229 LEU A C 1
ATOM 1762 O O . LEU A 1 229 ? -14.977 -18.201 -19.135 1.00 88.38 229 LEU A O 1
ATOM 1766 N N . PRO A 1 230 ? -14.931 -19.156 -17.100 1.00 87.88 230 PRO A N 1
ATOM 1767 C CA . PRO A 1 230 ? -13.895 -20.143 -17.434 1.00 87.88 230 PRO A CA 1
ATOM 1768 C C . PRO A 1 230 ? -14.228 -20.967 -18.681 1.00 87.88 230 PRO A C 1
ATOM 1770 O O . PRO A 1 230 ? -13.348 -21.267 -19.484 1.00 87.88 230 PRO A O 1
ATOM 1773 N N . GLN A 1 231 ? -15.507 -21.300 -18.882 1.00 87.62 231 GLN A N 1
ATOM 1774 C CA . GLN A 1 231 ? -15.967 -22.078 -20.036 1.00 87.62 231 GLN A CA 1
ATOM 1775 C C . GLN A 1 231 ? -15.809 -21.341 -21.374 1.00 87.62 231 GLN A C 1
ATOM 1777 O O . GLN A 1 231 ? -15.727 -21.996 -22.410 1.00 87.62 231 GLN A O 1
ATOM 1782 N N . GLN A 1 232 ? -15.793 -20.005 -21.367 1.00 88.81 232 GLN A N 1
ATOM 1783 C CA . GLN A 1 232 ? -15.519 -19.193 -22.553 1.00 88.81 232 GLN A CA 1
ATOM 1784 C C . GLN A 1 232 ? -14.011 -18.968 -22.690 1.00 88.81 232 GLN A C 1
ATOM 1786 O O . GLN A 1 232 ? -13.438 -19.249 -23.741 1.00 88.81 232 GLN A O 1
ATOM 1791 N N . TYR A 1 233 ? -13.355 -18.570 -21.596 1.00 85.81 233 TYR A N 1
ATOM 1792 C CA . TYR A 1 233 ? -11.921 -18.292 -21.564 1.00 85.81 233 TYR A CA 1
ATOM 1793 C C . TYR A 1 233 ? -11.078 -19.488 -22.029 1.00 85.81 233 TYR A C 1
ATOM 1795 O O . TYR A 1 233 ? -10.299 -19.361 -22.970 1.00 85.81 233 TYR A O 1
ATOM 1803 N N . PHE A 1 234 ? -11.278 -20.682 -21.461 1.00 86.81 234 PHE A N 1
ATOM 1804 C CA . PHE A 1 234 ? -10.486 -21.866 -21.823 1.00 86.81 234 PHE A CA 1
ATOM 1805 C C . PHE A 1 234 ? -10.858 -22.488 -23.181 1.00 86.81 234 PHE A C 1
ATOM 1807 O O . PHE A 1 234 ? -10.116 -23.333 -23.673 1.00 86.81 234 PHE A O 1
ATOM 1814 N N . ARG A 1 235 ? -11.948 -22.059 -23.840 1.00 87.31 235 ARG A N 1
ATOM 1815 C CA . ARG A 1 235 ? -12.172 -22.382 -25.266 1.00 87.31 235 ARG A CA 1
ATOM 1816 C C . ARG A 1 235 ? -11.242 -21.580 -26.173 1.00 87.31 235 ARG A C 1
ATOM 1818 O O . ARG A 1 235 ? -10.777 -22.110 -27.175 1.00 87.31 235 ARG A O 1
ATOM 1825 N N . GLN A 1 236 ? -10.979 -20.322 -25.822 1.00 86.00 236 GLN A N 1
ATOM 1826 C CA . GLN A 1 236 ? -10.112 -19.422 -26.584 1.00 86.00 236 GLN A CA 1
ATOM 1827 C C . GLN A 1 236 ? -8.629 -19.584 -26.210 1.00 86.00 236 GLN A C 1
ATOM 1829 O O . GLN A 1 236 ? -7.760 -19.494 -27.074 1.00 86.00 236 GLN A O 1
ATOM 1834 N N . PHE A 1 237 ? -8.344 -19.893 -24.942 1.00 83.69 237 PHE A N 1
ATOM 1835 C CA . PHE A 1 237 ? -7.002 -20.078 -24.385 1.00 83.69 237 PHE A CA 1
ATOM 1836 C C . PHE A 1 237 ? -6.849 -21.478 -23.746 1.00 83.69 237 PHE A C 1
ATOM 1838 O O . PHE A 1 237 ? -6.671 -21.592 -22.533 1.00 83.69 237 PHE A O 1
ATOM 1845 N N . PRO A 1 238 ? -6.919 -22.575 -24.531 1.00 77.38 238 PRO A N 1
ATOM 1846 C CA . PRO A 1 238 ? -6.964 -23.949 -24.007 1.00 77.38 238 PRO A CA 1
ATOM 1847 C C . PRO A 1 238 ? -5.653 -24.452 -23.382 1.00 77.38 238 PRO A C 1
ATOM 1849 O O . PRO A 1 238 ? -5.614 -25.560 -22.849 1.00 77.38 238 PRO A O 1
ATOM 1852 N N . LYS A 1 239 ? -4.561 -23.681 -23.463 1.00 74.62 239 LYS A N 1
ATOM 1853 C CA . LYS A 1 239 ? -3.273 -23.986 -22.827 1.00 74.62 239 LYS A CA 1
ATOM 1854 C C . LYS A 1 239 ? -2.618 -22.703 -22.325 1.00 74.62 239 LYS A C 1
ATOM 1856 O O . LYS A 1 239 ? -2.384 -21.790 -23.111 1.00 74.62 239 LYS A O 1
ATOM 1861 N N . ILE A 1 240 ? -2.231 -22.692 -21.052 1.00 61.00 240 ILE A N 1
ATOM 1862 C CA . ILE A 1 240 ? -1.274 -21.733 -20.494 1.00 61.00 240 ILE A CA 1
ATOM 1863 C C . ILE A 1 240 ? 0.022 -22.514 -20.274 1.00 61.00 240 ILE A C 1
ATOM 1865 O O . ILE A 1 240 ? 0.083 -23.385 -19.409 1.00 61.00 240 ILE A O 1
ATOM 1869 N N . ALA A 1 241 ? 1.043 -22.270 -21.095 1.00 63.38 241 ALA A N 1
ATOM 1870 C CA . ALA A 1 241 ? 2.343 -22.901 -20.889 1.00 63.38 241 ALA A CA 1
ATOM 1871 C C . ALA A 1 241 ? 3.097 -22.145 -19.785 1.00 63.38 241 ALA A C 1
ATOM 1873 O O . ALA A 1 241 ? 3.336 -20.948 -19.923 1.00 63.38 241 ALA A O 1
ATOM 1874 N N . GLY A 1 242 ? 3.501 -22.840 -18.715 1.00 60.38 242 GLY A N 1
ATOM 1875 C CA . GLY A 1 242 ? 4.168 -22.228 -17.551 1.00 60.38 242 GLY A CA 1
ATOM 1876 C C . GLY A 1 242 ? 5.477 -21.491 -17.871 1.00 60.38 242 GLY A C 1
ATOM 1877 O O . GLY A 1 242 ? 5.881 -20.610 -17.126 1.00 60.38 242 GLY A O 1
ATOM 1878 N N . GLN A 1 243 ? 6.086 -21.763 -19.030 1.00 56.56 243 GLN A N 1
ATOM 1879 C CA . GLN A 1 243 ? 7.215 -21.000 -19.585 1.00 56.56 243 GLN A CA 1
ATOM 1880 C C . GLN A 1 243 ? 6.911 -19.508 -19.844 1.00 56.56 243 GLN A C 1
ATOM 1882 O O . GLN A 1 243 ? 7.832 -18.736 -20.086 1.00 56.56 243 GLN A O 1
ATOM 1887 N N . PHE A 1 244 ? 5.635 -19.103 -19.832 1.00 53.41 244 PHE A N 1
ATOM 1888 C CA . PHE A 1 244 ? 5.209 -17.705 -19.947 1.00 53.41 244 PHE A CA 1
ATOM 1889 C C . PHE A 1 244 ? 4.959 -17.025 -18.592 1.00 53.41 244 PHE A C 1
ATOM 1891 O O . PHE A 1 244 ? 4.570 -15.856 -18.579 1.00 53.41 244 PHE A O 1
ATOM 1898 N N . ASP A 1 245 ? 5.198 -17.703 -17.462 1.00 65.94 245 ASP A N 1
ATOM 1899 C CA . ASP A 1 245 ? 5.134 -17.075 -16.140 1.00 65.94 245 ASP A CA 1
ATOM 1900 C C . ASP A 1 245 ? 6.383 -16.213 -15.880 1.00 65.94 245 ASP A C 1
ATOM 1902 O O . ASP A 1 245 ? 7.328 -16.567 -15.170 1.00 65.94 245 ASP A O 1
ATOM 1906 N N . GLY A 1 246 ? 6.388 -15.045 -16.524 1.00 68.75 246 GLY A N 1
ATOM 1907 C CA . GLY A 1 246 ? 7.466 -14.066 -16.459 1.00 68.75 246 GLY A CA 1
ATOM 1908 C C . GLY A 1 246 ? 7.680 -13.441 -15.077 1.00 68.75 246 GLY A C 1
ATOM 1909 O O . GLY A 1 246 ? 8.617 -12.657 -14.923 1.00 68.75 246 GLY A O 1
ATOM 1910 N N . ASP A 1 247 ? 6.852 -13.741 -14.073 1.00 68.38 247 ASP A N 1
ATOM 1911 C CA . ASP A 1 247 ? 7.045 -13.251 -12.703 1.00 68.38 247 ASP A CA 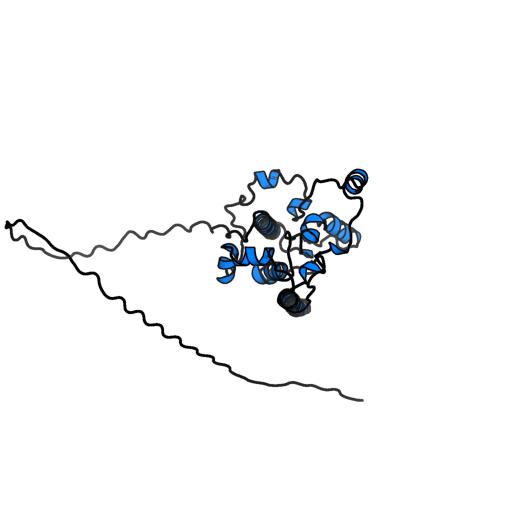1
ATOM 1912 C C . ASP A 1 247 ? 8.251 -13.918 -12.012 1.00 68.38 247 ASP A C 1
ATOM 1914 O O . ASP A 1 247 ? 8.854 -13.303 -11.127 1.00 68.38 247 ASP A O 1
ATOM 1918 N N . TYR A 1 248 ? 8.663 -15.098 -12.494 1.00 74.06 248 TYR A N 1
ATOM 1919 C CA . TYR A 1 248 ? 9.839 -15.855 -12.040 1.00 74.06 248 TYR A CA 1
ATOM 1920 C C . TYR A 1 248 ? 11.086 -15.689 -12.927 1.00 74.06 248 TYR A C 1
ATOM 1922 O O . TYR A 1 248 ? 12.142 -16.236 -12.610 1.00 74.06 248 TYR A O 1
ATOM 1930 N N . VAL A 1 249 ? 10.994 -14.947 -14.036 1.00 77.06 249 VAL A N 1
ATOM 1931 C CA . VAL A 1 249 ? 12.157 -14.641 -14.887 1.00 77.06 249 VAL A CA 1
ATOM 1932 C C . VAL A 1 249 ? 13.047 -13.616 -14.185 1.00 77.06 249 VAL A C 1
ATOM 1934 O O . VAL A 1 249 ? 12.544 -12.662 -13.583 1.00 77.06 249 VAL A O 1
ATOM 1937 N N . ASP A 1 250 ? 14.361 -13.844 -14.256 1.00 84.56 250 ASP A N 1
ATOM 1938 C CA . ASP A 1 250 ? 15.401 -13.054 -13.590 1.00 84.56 250 AS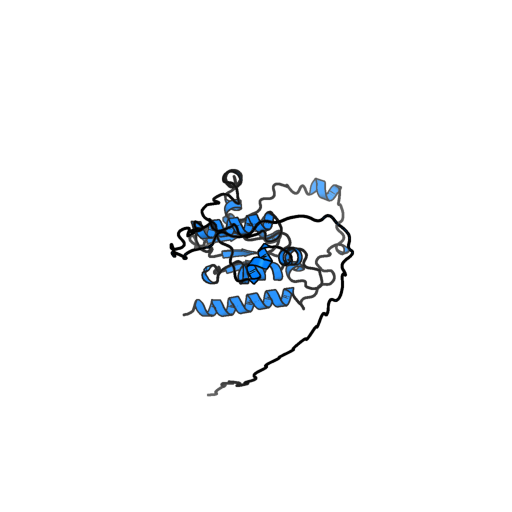P A CA 1
ATOM 1939 C C . ASP A 1 250 ? 15.090 -12.826 -12.100 1.00 84.56 250 ASP A C 1
ATOM 1941 O O . ASP A 1 250 ? 15.144 -11.706 -11.602 1.00 84.56 250 ASP A O 1
ATOM 1945 N N . PHE A 1 251 ? 14.672 -13.881 -11.388 1.00 89.94 251 PHE A N 1
ATOM 1946 C CA . PHE A 1 251 ? 14.258 -13.762 -9.991 1.00 89.94 251 PHE A CA 1
ATOM 1947 C C . PHE A 1 251 ? 15.447 -13.521 -9.056 1.00 89.94 251 PHE A C 1
ATOM 1949 O O . PHE A 1 251 ? 16.235 -14.429 -8.794 1.00 89.94 251 PHE A O 1
ATOM 1956 N N . ASP A 1 252 ? 15.542 -12.301 -8.524 1.00 92.50 252 ASP A N 1
ATOM 1957 C CA . ASP A 1 252 ? 16.607 -11.877 -7.617 1.00 92.50 252 ASP A CA 1
ATOM 1958 C C . ASP A 1 252 ? 16.041 -11.314 -6.302 1.00 92.50 252 ASP A C 1
ATOM 1960 O O . ASP A 1 252 ? 15.289 -10.337 -6.299 1.00 92.50 252 ASP A O 1
ATOM 1964 N N . LEU A 1 253 ? 16.441 -11.932 -5.185 1.00 92.56 253 LEU A N 1
ATOM 1965 C CA . LEU A 1 253 ? 16.171 -11.481 -3.812 1.00 92.56 253 LEU A CA 1
ATOM 1966 C C . LEU A 1 253 ? 17.352 -10.704 -3.204 1.00 92.56 253 LEU A C 1
ATOM 1968 O O . LEU A 1 253 ? 17.394 -10.473 -1.995 1.00 92.56 253 LEU A O 1
ATOM 1972 N N . SER A 1 254 ? 18.320 -10.284 -4.011 1.00 91.50 254 SER A N 1
ATOM 1973 C CA . SER A 1 254 ? 19.254 -9.210 -3.685 1.00 91.50 254 SER A CA 1
ATOM 1974 C C . SER A 1 254 ? 18.682 -7.853 -4.137 1.00 91.50 254 SER A C 1
ATOM 1976 O O . SER A 1 254 ? 17.607 -7.787 -4.729 1.00 91.50 254 SER A O 1
ATOM 1978 N N . GLY A 1 255 ? 19.350 -6.738 -3.836 1.00 95.31 255 GLY A N 1
ATOM 1979 C CA . GLY A 1 255 ? 18.990 -5.430 -4.399 1.00 95.31 255 GLY A CA 1
ATOM 1980 C C . GLY A 1 255 ? 17.768 -4.723 -3.786 1.00 95.31 255 GLY A C 1
ATOM 1981 O O . GLY A 1 255 ? 17.421 -4.902 -2.619 1.00 95.31 255 GLY A O 1
ATOM 1982 N N . ALA A 1 256 ? 17.164 -3.824 -4.570 1.00 97.00 256 ALA A N 1
ATOM 1983 C CA . ALA A 1 256 ? 16.328 -2.730 -4.069 1.00 97.00 256 ALA A CA 1
ATOM 1984 C C . ALA A 1 256 ? 15.015 -3.161 -3.392 1.00 97.00 256 ALA A C 1
ATOM 1986 O O . ALA A 1 256 ? 14.613 -2.525 -2.415 1.00 97.00 256 ALA A O 1
ATOM 1987 N N . GLN A 1 257 ? 14.366 -4.234 -3.857 1.00 96.81 257 GLN A N 1
ATOM 1988 C CA . GLN A 1 257 ? 13.142 -4.736 -3.221 1.00 96.81 257 GLN A CA 1
ATOM 1989 C C . GLN A 1 257 ? 13.450 -5.362 -1.852 1.00 96.81 257 GLN A C 1
ATOM 1991 O O . GLN A 1 257 ? 12.726 -5.145 -0.878 1.00 96.81 257 GLN A O 1
ATOM 1996 N N . THR A 1 258 ? 14.582 -6.055 -1.736 1.00 96.62 258 THR A N 1
ATOM 1997 C CA . THR A 1 258 ? 15.065 -6.629 -0.473 1.00 96.62 258 THR A CA 1
ATOM 1998 C C . THR A 1 258 ? 15.513 -5.557 0.510 1.00 96.62 258 THR A C 1
ATOM 2000 O O . THR A 1 258 ? 15.183 -5.653 1.693 1.00 96.62 258 THR A O 1
ATOM 2003 N N . THR A 1 259 ? 16.182 -4.496 0.045 1.00 97.44 259 THR A N 1
ATOM 2004 C CA . THR A 1 259 ? 16.471 -3.316 0.876 1.00 97.44 259 THR A CA 1
ATOM 2005 C C . THR A 1 259 ? 15.176 -2.708 1.407 1.00 97.44 259 THR A C 1
ATOM 2007 O O . THR A 1 259 ? 15.020 -2.587 2.616 1.00 97.44 259 THR A O 1
ATOM 2010 N N . ALA A 1 260 ? 14.203 -2.424 0.537 1.00 97.06 260 ALA A N 1
ATOM 2011 C CA . ALA A 1 260 ? 12.927 -1.835 0.937 1.00 97.06 260 ALA A CA 1
ATOM 2012 C C . ALA A 1 260 ? 12.131 -2.714 1.925 1.00 97.06 260 ALA A C 1
ATOM 2014 O O . ALA A 1 260 ? 11.538 -2.202 2.872 1.00 97.06 260 ALA A O 1
ATOM 2015 N N . THR A 1 261 ? 12.174 -4.038 1.758 1.00 95.81 261 THR A N 1
ATOM 2016 C CA . THR A 1 261 ? 11.588 -4.997 2.712 1.00 95.81 261 THR A CA 1
ATOM 2017 C C . THR A 1 261 ? 12.331 -4.976 4.054 1.00 95.81 261 THR A C 1
ATOM 2019 O O . THR A 1 261 ? 11.711 -4.965 5.114 1.00 95.81 261 THR A O 1
ATOM 2022 N N . SER A 1 262 ? 13.664 -4.909 4.026 1.00 95.00 262 SER A N 1
ATOM 2023 C CA . SER A 1 262 ? 14.511 -4.850 5.226 1.00 95.00 262 SER A CA 1
ATOM 2024 C C . SER A 1 262 ? 14.374 -3.524 5.983 1.00 95.00 262 SER A C 1
ATOM 2026 O O . SER A 1 262 ? 14.512 -3.492 7.204 1.00 95.00 262 SER A O 1
ATOM 2028 N N . ASP A 1 263 ? 14.107 -2.421 5.285 1.00 93.75 263 ASP A N 1
ATOM 2029 C CA . ASP A 1 263 ? 13.808 -1.116 5.882 1.00 93.75 263 ASP A CA 1
ATOM 2030 C C . ASP A 1 263 ? 12.499 -1.170 6.676 1.00 93.75 263 ASP A C 1
ATOM 2032 O O . ASP A 1 263 ? 12.452 -0.724 7.822 1.00 93.75 263 ASP A O 1
ATOM 2036 N N . LEU A 1 264 ? 11.463 -1.781 6.092 1.00 91.38 264 LEU A N 1
ATOM 2037 C CA . LEU A 1 264 ? 10.169 -1.987 6.739 1.00 91.38 264 LEU A CA 1
ATOM 2038 C C . LEU A 1 264 ? 10.276 -2.862 7.988 1.00 91.38 264 LEU A C 1
ATOM 2040 O O . LEU A 1 264 ? 9.764 -2.468 9.032 1.00 91.38 264 LEU A O 1
ATOM 2044 N N . LEU A 1 265 ? 10.985 -3.994 7.913 1.00 89.50 265 LEU A N 1
ATOM 2045 C CA . LEU A 1 265 ? 11.171 -4.891 9.061 1.00 89.50 265 LEU A CA 1
ATOM 2046 C C . LEU A 1 265 ? 11.873 -4.189 10.235 1.00 89.50 265 LEU A C 1
ATOM 2048 O O . LEU A 1 265 ? 11.430 -4.283 11.379 1.00 89.50 265 LEU A O 1
ATOM 2052 N N . ARG A 1 266 ? 12.922 -3.404 9.952 1.00 88.25 266 ARG A N 1
ATOM 2053 C CA . ARG A 1 266 ? 13.629 -2.622 10.982 1.00 88.25 266 ARG A CA 1
ATOM 2054 C C . ARG A 1 266 ? 12.747 -1.543 11.608 1.00 88.25 266 ARG A C 1
ATOM 2056 O O . ARG A 1 266 ? 12.887 -1.278 12.801 1.00 88.25 266 ARG A O 1
ATOM 2063 N N . GLN A 1 267 ? 11.847 -0.935 10.833 1.00 81.56 267 GLN A N 1
ATOM 2064 C CA . GLN A 1 267 ? 10.874 0.018 11.363 1.00 81.56 267 GLN A CA 1
ATOM 2065 C C . GLN A 1 267 ? 9.823 -0.686 12.235 1.00 81.56 267 GLN A C 1
ATOM 2067 O O . GLN A 1 267 ? 9.566 -0.230 13.347 1.00 81.56 267 GLN A O 1
ATOM 2072 N N . THR A 1 268 ? 9.285 -1.835 11.801 1.00 78.12 268 THR A N 1
ATOM 2073 C CA . THR A 1 268 ? 8.338 -2.613 12.617 1.00 78.12 268 THR A CA 1
ATOM 2074 C C . THR A 1 268 ? 8.955 -3.109 13.920 1.00 78.12 268 THR A C 1
ATOM 2076 O O . THR A 1 268 ? 8.269 -3.076 14.933 1.00 78.12 268 THR A O 1
ATOM 2079 N N . ASP A 1 269 ? 10.234 -3.498 13.942 1.00 72.62 269 ASP A N 1
ATOM 2080 C CA . ASP A 1 269 ? 10.927 -3.892 15.179 1.00 72.62 269 ASP A CA 1
ATOM 2081 C C . ASP A 1 269 ? 11.114 -2.701 16.136 1.00 72.62 269 ASP A C 1
ATOM 2083 O O . ASP A 1 269 ? 10.910 -2.822 17.348 1.00 72.62 269 ASP A O 1
ATOM 2087 N N . ALA A 1 270 ? 11.470 -1.528 15.599 1.00 64.44 270 ALA A N 1
ATOM 2088 C CA . ALA A 1 270 ? 11.632 -0.304 16.381 1.00 64.44 270 ALA A CA 1
ATOM 2089 C C . ALA A 1 270 ? 10.304 0.179 16.988 1.00 64.44 270 ALA A C 1
ATOM 2091 O O . ALA A 1 270 ? 10.270 0.578 18.155 1.00 64.44 270 ALA A O 1
ATOM 2092 N N . ASP A 1 271 ? 9.207 0.116 16.227 1.00 63.34 271 ASP A N 1
ATOM 2093 C CA . ASP A 1 271 ? 7.883 0.480 16.728 1.00 63.34 271 ASP A CA 1
ATOM 2094 C C . ASP A 1 271 ? 7.266 -0.622 17.604 1.00 63.34 271 ASP A C 1
ATOM 2096 O O . ASP A 1 271 ? 6.634 -0.284 18.600 1.00 63.34 271 ASP A O 1
ATOM 2100 N N . ALA A 1 272 ? 7.518 -1.916 17.358 1.00 58.69 272 ALA A N 1
ATOM 2101 C CA . ALA A 1 272 ? 7.143 -3.011 18.266 1.00 58.69 272 ALA A CA 1
ATOM 2102 C C . ALA A 1 272 ? 7.667 -2.766 19.691 1.00 58.69 272 ALA A C 1
ATOM 2104 O O . ALA A 1 272 ? 6.933 -2.939 20.664 1.00 58.69 272 ALA A O 1
ATOM 2105 N N . PHE A 1 273 ? 8.896 -2.257 19.812 1.00 43.31 273 PHE A N 1
ATOM 2106 C CA . PHE A 1 273 ? 9.493 -1.882 21.096 1.00 43.31 273 PHE A CA 1
ATOM 2107 C C . PHE A 1 273 ? 8.764 -0.724 21.809 1.00 43.31 273 PHE A C 1
ATOM 2109 O O . PHE A 1 273 ? 8.846 -0.612 23.031 1.00 43.31 273 PHE A O 1
ATOM 2116 N N . ARG A 1 274 ? 8.024 0.120 21.075 1.00 50.81 274 ARG A N 1
ATOM 2117 C CA . ARG A 1 274 ? 7.199 1.213 21.624 1.00 50.81 274 ARG A CA 1
ATOM 2118 C C . ARG A 1 274 ? 5.815 0.770 22.100 1.00 50.81 274 ARG A C 1
ATOM 2120 O O . ARG A 1 274 ? 5.177 1.530 22.814 1.00 50.81 274 ARG A O 1
ATOM 2127 N N . TRP A 1 275 ? 5.348 -0.428 21.740 1.00 37.78 275 TRP A N 1
ATOM 2128 C CA . TRP A 1 275 ? 4.093 -0.991 22.267 1.00 37.78 275 TRP A CA 1
ATOM 2129 C C . TRP A 1 275 ? 4.282 -1.744 23.599 1.00 37.78 275 TRP A C 1
ATOM 2131 O O . TRP A 1 275 ? 3.299 -2.186 24.191 1.00 37.78 275 TRP A O 1
ATOM 2141 N N . CYS A 1 276 ? 5.526 -1.907 24.064 1.00 39.38 276 CYS A N 1
ATOM 2142 C CA . CYS A 1 276 ? 5.884 -2.622 25.296 1.00 39.38 276 CYS A CA 1
ATOM 2143 C C . CYS A 1 276 ? 6.346 -1.708 26.452 1.00 39.38 276 CYS A C 1
ATOM 2145 O O . CYS A 1 276 ? 6.841 -2.225 27.457 1.00 39.38 276 CYS A O 1
ATOM 2147 N N . LEU A 1 277 ? 6.205 -0.385 26.310 1.00 33.62 277 LEU A N 1
ATOM 2148 C CA . LEU A 1 277 ? 6.555 0.644 27.300 1.00 33.62 277 LEU A CA 1
ATOM 2149 C C . LEU A 1 277 ? 5.359 1.571 27.558 1.00 33.62 277 LEU A C 1
ATOM 2151 O O . LEU A 1 277 ? 5.212 1.979 28.730 1.00 33.62 277 LEU A O 1
#

pLDDT: mean 74.4, std 25.67, range [27.36, 98.62]

Radius of gyration: 30.05 Å; chains: 1; bounding box: 58×98×74 Å

Secondary structure (DSSP, 8-state):
----------------------------------------------------------------PPPPPPPP-SSHHHHHHHHHHHHHHHHT-S-SEEEESSHHHHHH--HHHHHHHHHHTT-TT--EEE---TT--HHHHHHIIIIIS-GGG--SEEEE---GGGG-TTS--HHHHHHHTSHHHHHHHTTPPP---TT-TTSS-HHHHHT--SHHHHTT---------HHHHHHH-----GGG-TTSTT--SSSHHHHHHHHHHHHHHHHHTTS--

Sequence (277 aa):
MKNWMNRRSRLGGSITIALGMSLGATAIGAQDVAAPGIVTDSATLIQQPVNVSQPQRASLLKSPQPPEPFPSLSTPQIDRQLELYLRYLAQEGRPDVLIVGSSRALQGVDPVALQTALATAGYPKLKVFNFGINGATAQVVNLQLNRLLKPEQWPRVIVWADGVRAFNSGRLDRTYRNIQVSQGFQKLQTGSTPQLVPYLNGMLHDDDVKTLEDPRQLQGLHVVSDVFLPQQYFRQFPKIAGQFDGDYVDFDLSGAQTTATSDLLRQTDADAFRWCL